Protein AF-A0A7J0DJ38-F1 (afdb_monomer)

pLDDT: mean 77.63, std 25.59, range [21.62, 98.88]

Foldseek 3Di:
DVVVVVVVVVVVVVVVPDPPPPPPPPPFAALEEEEQEAAQQSLADAQADPQDRPPDADPLQDWDPLEWEQAPVRDTDTDHPPNCCRQQVVGSHGDHLQSSLVSLLCVVPVPPTRYYYYYQYYHLDALVCCAPPHPSVVVSLVSVVSSVVPVNHDHQAYEYEYHQNLQADPVSLQCLLVSVVNSVCVSCVSNVNVQHAYEYEQDQAHPHDNSVSNSCSQVPDDDHNYHYAYLHPADDDPVRHYHHSQLSDDDDDDPPRDDDDDDDDWDFDDDPPCPPDGTDTDDDDDDDDDPDPDDPVSSVSSNVSSNNSRRRDDDDDDPDPDDDDDD

InterPro domains:
  IPR005181 Sialate O-acetylesterase domain [PF03629] (31-247)
  IPR036514 SGNH hydrolase superfamily [G3DSA:3.40.50.1110] (30-251)
  IPR052940 Carbohydrate Esterase 6 [PTHR31988] (20-247)

Solvent-accessible surface area (backbone atoms only — not comparable to full-atom values): 18907 Å² total; per-residue (Å²): 118,74,71,64,54,53,54,55,52,53,53,51,51,62,69,69,57,64,77,75,76,73,77,70,73,81,77,90,68,40,40,38,28,36,37,39,30,40,10,40,63,41,22,6,34,7,42,48,55,97,79,38,69,75,78,72,73,53,82,43,42,57,66,44,95,54,29,30,25,44,46,78,87,71,45,80,41,71,33,53,78,37,72,18,52,72,63,24,65,94,48,70,44,14,44,39,41,63,46,22,27,51,46,48,47,42,74,74,36,78,82,73,64,27,34,25,37,40,56,56,14,37,65,77,48,36,70,78,56,41,33,87,85,30,72,57,31,48,49,43,52,50,53,53,52,59,56,44,70,41,86,78,22,36,80,61,36,35,42,37,30,59,50,35,53,23,7,58,43,70,66,46,17,73,45,38,41,64,52,48,56,49,40,53,54,47,51,22,58,77,69,71,32,90,72,56,33,32,42,35,41,24,59,58,43,39,76,30,89,32,38,67,53,39,29,50,32,49,70,64,62,86,55,87,53,54,46,72,35,78,37,64,82,54,54,54,35,99,84,60,56,40,46,35,42,58,27,41,59,69,84,88,78,62,101,77,81,74,92,78,86,80,84,82,82,84,52,76,49,64,62,92,92,43,96,86,55,82,59,51,84,60,94,77,87,82,83,86,86,73,68,100,86,60,68,71,65,57,61,59,48,51,52,52,30,49,41,45,21,60,55,18,45,87,87,91,86,90,86,88,85,86,85,86,89,88,131

Sequence (327 aa):
MRLTLLWLVLLAWAYLVSPSEATTPLQVLPDNIFILAGQSNMAGRGGVTHKMRDGTIPLECQPSPSILRLNADLAWEVAHEPLHADIDVNRTCGVGPGLAFANAVLDKEPGFGVVGLVPCAIGGTRIRDWARGSRLYNELVRRAETAREVDGGRIRAILWYQGESDTVSREDAELYKQRLEKFISNLRADLQSPTLLIFQVALASGQGRYIEQVREAQLGINLPNVITIDAKGLPLQPDGLHLTAEGAGSEERNEEGAKEIKEETVDFRSPAGHENEPPKREKVEVIHRTDEDEDPGILAHAAATARNAIRCARHADASSKIGNSGK

Nearest PDB structures (foldseek):
  2apj-assembly4_D  TM=9.623E-01  e=1.105E-30  Arabidopsis thaliana
  2apj-assembly3_C  TM=9.718E-01  e=3.902E-30  Arabidopsis thaliana
  1zmb-assembly2_C  TM=8.778E-01  e=3.218E-16  Clostridium acetobutylicum ATCC 824
  6gyf-assembly2_B  TM=2.990E-01  e=2.757E+00  Lactococcus cremoris
  1olm-assembly3_E  TM=3.957E-01  e=5.484E+00  Homo sapiens

Radius of gyration: 25.1 Å; Cα contacts (8 Å, |Δi|>4): 573; chains: 1; bounding box: 90×85×63 Å

Structure (mmCIF, N/CA/C/O backbone):
data_AF-A0A7J0DJ38-F1
#
_entry.id   AF-A0A7J0DJ38-F1
#
loop_
_atom_site.group_PDB
_atom_site.id
_atom_site.type_symbol
_atom_site.label_atom_id
_atom_site.label_alt_id
_atom_site.label_comp_id
_atom_site.label_asym_id
_atom_site.label_entity_id
_atom_site.label_seq_id
_atom_site.pdbx_PDB_ins_code
_atom_site.Cartn_x
_atom_site.Cartn_y
_atom_site.Cartn_z
_atom_site.occupancy
_atom_site.B_iso_or_equiv
_atom_site.auth_seq_id
_atom_site.auth_comp_id
_atom_site.auth_asym_id
_atom_site.auth_atom_id
_atom_site.pdbx_PDB_model_num
ATOM 1 N N . MET A 1 1 ? -53.825 43.375 29.387 1.00 57.31 1 MET A N 1
ATOM 2 C CA . MET A 1 1 ? -53.691 42.071 30.084 1.00 57.31 1 MET A CA 1
ATOM 3 C C . MET A 1 1 ? -53.756 40.841 29.175 1.00 57.31 1 MET A C 1
ATOM 5 O O . MET A 1 1 ? -53.037 39.898 29.458 1.00 57.31 1 MET A O 1
ATOM 9 N N . ARG A 1 2 ? -54.569 40.796 28.102 1.00 56.66 2 ARG A N 1
ATOM 10 C CA . ARG A 1 2 ? -54.677 39.585 27.252 1.00 56.66 2 ARG A CA 1
ATOM 11 C C . ARG A 1 2 ? -53.488 39.341 26.307 1.00 56.66 2 ARG A C 1
ATOM 13 O O . ARG A 1 2 ? -53.168 38.192 26.041 1.00 56.66 2 ARG A O 1
ATOM 20 N N . LEU A 1 3 ? -52.805 40.394 25.852 1.00 53.12 3 LEU A N 1
ATOM 21 C CA . LEU A 1 3 ? -51.673 40.266 24.920 1.00 53.12 3 LEU A CA 1
ATOM 22 C C . LEU A 1 3 ? -50.380 39.785 25.605 1.00 53.12 3 LEU A C 1
ATOM 24 O O . LEU A 1 3 ? -49.616 39.029 25.023 1.00 53.12 3 LEU A O 1
ATOM 28 N N . THR A 1 4 ? -50.161 40.168 26.864 1.00 58.59 4 THR A N 1
ATOM 29 C CA . THR A 1 4 ? -48.972 39.795 27.652 1.00 58.59 4 THR A CA 1
ATOM 30 C C . THR A 1 4 ? -48.993 38.335 28.106 1.00 58.59 4 THR A C 1
ATOM 32 O O . THR A 1 4 ? -47.939 37.720 28.226 1.00 58.59 4 THR A O 1
ATOM 35 N N . LEU A 1 5 ? -50.182 37.755 28.306 1.00 57.91 5 LEU A N 1
ATOM 36 C CA . LEU A 1 5 ? -50.324 36.337 28.652 1.00 57.91 5 LEU A CA 1
ATOM 37 C C . LEU A 1 5 ? -49.955 35.419 27.473 1.00 57.91 5 LEU A C 1
ATOM 39 O O . LEU A 1 5 ? -49.378 34.358 27.680 1.00 57.91 5 LEU A O 1
ATOM 43 N N . LEU A 1 6 ? -50.247 35.848 26.239 1.00 58.72 6 LEU A N 1
ATOM 44 C CA . LEU A 1 6 ? -49.961 35.077 25.024 1.00 58.72 6 LEU A CA 1
ATOM 45 C C . LEU A 1 6 ? -48.449 34.951 24.767 1.00 58.72 6 LEU A C 1
ATOM 47 O O . LEU A 1 6 ? -47.968 33.883 24.403 1.00 58.72 6 LEU A O 1
ATOM 51 N N . TRP A 1 7 ? -47.695 36.026 25.020 1.00 57.09 7 TRP A N 1
ATOM 52 C CA . TRP A 1 7 ? -46.232 36.037 24.903 1.00 57.09 7 TRP A CA 1
ATOM 53 C C . TRP A 1 7 ? -45.547 35.155 25.950 1.00 57.09 7 TRP A C 1
ATOM 55 O O . TRP A 1 7 ? -44.588 34.459 25.628 1.00 57.09 7 TRP A O 1
ATOM 65 N N . LEU A 1 8 ? -46.065 35.126 27.182 1.00 59.81 8 LEU A N 1
ATOM 66 C CA . LEU A 1 8 ? -45.542 34.255 28.238 1.00 59.81 8 LEU A CA 1
ATOM 67 C C . LEU A 1 8 ? -45.803 32.767 27.948 1.00 59.81 8 LEU A C 1
ATOM 69 O O . LEU A 1 8 ? -44.947 31.935 28.232 1.00 59.81 8 LEU A O 1
ATOM 73 N N . VAL A 1 9 ? -46.941 32.430 27.332 1.00 63.50 9 VAL A N 1
ATOM 74 C CA . VAL A 1 9 ? -47.261 31.048 26.929 1.00 63.50 9 VAL A CA 1
ATOM 75 C C . VAL A 1 9 ? -46.389 30.592 25.751 1.00 63.50 9 VAL A C 1
ATOM 77 O O . VAL A 1 9 ? -45.912 29.460 25.754 1.00 63.50 9 VAL A O 1
ATOM 80 N N . LEU A 1 10 ? -46.124 31.471 24.776 1.00 60.41 10 LEU A N 1
ATOM 81 C CA . LEU A 1 10 ? -45.243 31.170 23.639 1.00 60.41 10 LEU A CA 1
ATOM 82 C C . LEU A 1 10 ? -43.772 31.016 24.056 1.00 60.41 10 LEU A C 1
ATOM 84 O O . LEU A 1 10 ? -43.094 30.115 23.568 1.00 60.41 10 LEU A O 1
ATOM 88 N N . LEU A 1 11 ? -43.292 31.833 25.001 1.00 59.06 11 LEU A N 1
ATOM 89 C CA . LEU A 1 11 ? -41.956 31.675 25.587 1.00 59.06 11 LEU A CA 1
ATOM 90 C C . LEU A 1 11 ? -41.842 30.373 26.394 1.00 59.06 11 LEU A C 1
ATOM 92 O O . LEU A 1 11 ? -40.835 29.684 26.283 1.00 59.06 11 LEU A O 1
ATOM 96 N N . ALA A 1 12 ? -42.881 29.983 27.140 1.00 58.66 12 ALA A N 1
ATOM 97 C CA . ALA A 1 12 ? -42.892 28.709 27.860 1.00 58.66 12 ALA A CA 1
ATOM 98 C C . ALA A 1 12 ? -42.863 27.494 26.911 1.00 58.66 12 ALA A C 1
ATOM 100 O O . ALA A 1 12 ? -42.176 26.517 27.193 1.00 58.66 12 ALA A O 1
ATOM 101 N N . TRP A 1 13 ? -43.545 27.564 25.761 1.00 55.94 13 TRP A N 1
ATOM 102 C CA . TRP A 1 13 ? -43.496 26.513 24.736 1.00 55.94 13 TRP A CA 1
ATOM 103 C C . TRP A 1 13 ? -42.122 26.390 24.067 1.00 55.94 13 TRP A C 1
ATOM 105 O O . TRP A 1 13 ? -41.671 25.275 23.822 1.00 55.94 13 TRP A O 1
ATOM 115 N N . ALA A 1 14 ? -41.422 27.504 23.836 1.00 57.19 14 ALA A N 1
ATOM 116 C CA . ALA A 1 14 ? -40.065 27.482 23.288 1.00 57.19 14 ALA A CA 1
ATOM 117 C C . ALA A 1 14 ? -39.033 26.850 24.246 1.00 57.19 14 ALA A C 1
ATOM 119 O O . ALA A 1 14 ? -38.047 26.288 23.784 1.00 57.19 14 ALA A O 1
ATOM 120 N N . TYR A 1 15 ? -39.273 26.898 25.563 1.00 58.41 15 TYR A N 1
ATOM 121 C CA . TYR A 1 15 ? -38.429 26.238 26.571 1.00 58.41 15 TYR A CA 1
ATOM 122 C C . TYR A 1 15 ? -38.781 24.759 26.816 1.00 58.41 15 TYR A C 1
ATOM 124 O O . TYR A 1 15 ? -37.950 24.021 27.338 1.00 58.41 15 TYR A O 1
ATOM 132 N N . LEU A 1 16 ? -39.992 24.320 26.455 1.00 55.16 16 LEU A N 1
ATOM 133 C CA . LEU A 1 16 ? -40.451 22.930 26.609 1.00 55.16 16 LEU A CA 1
ATOM 134 C C . LEU A 1 16 ? -40.122 22.045 25.400 1.00 55.16 16 LEU A C 1
ATOM 136 O O . LEU A 1 16 ? -40.104 20.822 25.526 1.00 55.16 16 LEU A O 1
ATOM 140 N N . VAL A 1 17 ? -39.836 22.643 24.243 1.00 56.00 17 VAL A N 1
ATOM 141 C CA . VAL A 1 17 ? -39.272 21.934 23.091 1.00 56.00 17 VAL A CA 1
ATOM 142 C C . VAL A 1 17 ? -37.754 21.960 23.230 1.00 56.00 17 VAL A C 1
ATOM 144 O O . VAL A 1 17 ? -37.060 22.742 22.584 1.00 56.00 17 VAL A O 1
ATOM 147 N N . SER A 1 18 ? -37.219 21.117 24.114 1.00 60.66 18 SER A N 1
ATOM 148 C CA . SER A 1 18 ? -35.804 20.764 24.025 1.00 60.66 18 SER A CA 1
ATOM 149 C C . SER A 1 18 ? -35.574 20.150 22.639 1.00 60.66 18 SER A C 1
ATOM 151 O O . SER A 1 18 ? -36.343 19.262 22.254 1.00 60.66 18 SER A O 1
ATOM 153 N N . PRO A 1 19 ? -34.574 20.598 21.857 1.00 59.34 19 PRO A N 1
ATOM 154 C CA . PRO A 1 19 ? -34.165 19.831 20.695 1.00 59.34 19 PRO A CA 1
ATOM 155 C C . PRO A 1 19 ? -33.830 18.433 21.210 1.00 59.34 19 PRO A C 1
ATOM 157 O O . PRO A 1 19 ? -33.032 18.293 22.135 1.00 59.34 19 PRO A O 1
ATOM 160 N N . SER A 1 20 ? -34.496 17.410 20.671 1.00 56.38 20 SER A N 1
ATOM 161 C CA . SER A 1 20 ? -34.025 16.041 20.839 1.00 56.38 20 SER A CA 1
ATOM 162 C C . SER A 1 20 ? -32.569 16.075 20.410 1.00 56.38 20 SER A C 1
ATOM 164 O O . SER A 1 20 ? -32.302 16.365 19.242 1.00 56.38 20 SER A O 1
ATOM 166 N N . GLU A 1 21 ? -31.638 15.857 21.338 1.00 58.59 21 GLU A N 1
ATOM 167 C CA . GLU A 1 21 ? -30.268 15.557 20.961 1.00 58.59 21 GLU A CA 1
ATOM 168 C C . GLU A 1 21 ? -30.384 14.354 20.035 1.00 58.59 21 GLU A C 1
ATOM 170 O O . GLU A 1 21 ? -30.769 13.260 20.454 1.00 58.59 21 GLU A O 1
ATOM 175 N N . ALA A 1 22 ? -30.203 14.590 18.736 1.00 52.56 22 ALA A N 1
ATOM 176 C CA . ALA A 1 22 ? -30.035 13.509 17.799 1.00 52.56 22 ALA A CA 1
ATOM 177 C C . ALA A 1 22 ? -28.825 12.760 18.335 1.00 52.56 22 ALA A C 1
ATOM 179 O O . ALA A 1 22 ? -27.724 13.305 18.361 1.00 52.56 22 ALA A O 1
ATOM 180 N N . THR A 1 23 ? -29.055 11.566 18.874 1.00 45.47 23 THR A N 1
ATOM 181 C CA . THR A 1 23 ? -27.983 10.680 19.292 1.00 45.47 23 THR A CA 1
ATOM 182 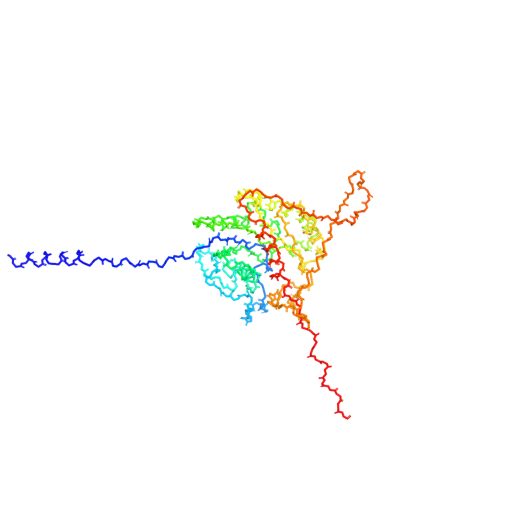C C . THR A 1 23 ? -27.232 10.359 18.012 1.00 45.47 23 THR A C 1
ATOM 184 O O . THR A 1 23 ? -27.660 9.507 17.234 1.00 45.47 23 THR A O 1
ATOM 187 N N . THR A 1 24 ? -26.185 11.133 17.719 1.00 47.62 24 THR A N 1
ATOM 188 C CA . THR A 1 24 ? -25.271 10.839 16.624 1.00 47.62 24 THR A CA 1
ATOM 189 C C . THR A 1 24 ? -24.837 9.398 16.864 1.00 47.62 24 THR A C 1
ATOM 191 O O . THR A 1 24 ? -24.358 9.115 17.969 1.00 47.62 24 THR A O 1
ATOM 194 N N . PRO A 1 25 ? -25.084 8.465 15.926 1.00 53.72 25 PRO A N 1
ATOM 195 C CA . PRO A 1 25 ? -24.660 7.088 16.113 1.00 53.72 25 PRO A CA 1
ATOM 196 C C . PRO A 1 25 ? -23.181 7.122 16.478 1.00 53.72 25 PRO A C 1
ATOM 198 O O . PRO A 1 25 ? -22.427 7.851 15.830 1.00 53.72 25 PRO A O 1
ATOM 201 N N . LEU A 1 26 ? -22.789 6.406 17.534 1.00 59.41 26 LEU A N 1
ATOM 202 C CA . LEU A 1 26 ? -21.390 6.316 17.936 1.00 59.41 26 LEU A CA 1
ATOM 203 C C . LEU A 1 26 ? -20.594 5.900 16.691 1.00 59.41 26 LEU A C 1
ATOM 205 O O . LEU A 1 26 ? -20.803 4.804 16.168 1.00 59.41 26 LEU A O 1
ATOM 209 N N . GLN A 1 27 ? -19.784 6.812 16.150 1.00 70.19 27 GLN A N 1
ATOM 210 C CA . GLN A 1 27 ? -19.031 6.541 14.936 1.00 70.19 27 GLN A CA 1
ATOM 211 C C . GLN A 1 27 ? -18.033 5.439 15.279 1.00 70.19 27 GLN A C 1
ATOM 213 O O . GLN A 1 27 ? -17.170 5.629 16.133 1.00 70.19 27 GLN A O 1
ATOM 218 N N . VAL A 1 28 ? -18.195 4.269 14.662 1.00 84.56 28 VAL A N 1
ATOM 219 C CA . VAL A 1 28 ? -17.239 3.172 14.807 1.00 84.56 28 VAL A CA 1
ATOM 220 C C . VAL A 1 28 ? -15.946 3.631 14.147 1.00 84.56 28 VAL A C 1
ATOM 222 O O . VAL A 1 28 ? -15.942 4.005 12.973 1.00 84.56 28 VAL A O 1
ATOM 225 N N . LEU A 1 29 ? -14.873 3.662 14.925 1.00 91.56 29 LEU A N 1
ATOM 226 C CA . LEU A 1 29 ? -13.560 4.130 14.513 1.00 91.56 29 LEU A CA 1
ATOM 227 C C . LEU A 1 29 ? -12.557 2.971 14.614 1.00 91.56 29 LEU A C 1
ATOM 229 O O . LEU A 1 29 ? -12.793 2.038 15.381 1.00 91.56 29 LEU A O 1
ATOM 233 N N . PRO A 1 30 ? -11.480 2.972 13.811 1.00 94.44 30 PRO A N 1
ATOM 234 C CA . PRO A 1 30 ? -10.553 1.851 13.777 1.00 94.44 30 PRO A CA 1
ATOM 235 C C . PRO A 1 30 ? -9.577 1.852 14.955 1.00 94.44 30 PRO A C 1
ATOM 237 O O . PRO A 1 30 ? -8.910 2.851 15.215 1.00 94.44 30 PRO A O 1
ATOM 240 N N . ASP A 1 31 ? -9.404 0.685 15.574 1.00 92.56 31 ASP A N 1
ATOM 241 C CA . ASP A 1 31 ? -8.398 0.451 16.617 1.00 92.56 31 ASP A CA 1
ATOM 242 C C . ASP A 1 31 ? -7.054 0.008 16.006 1.00 92.56 31 ASP A C 1
ATOM 244 O O . ASP A 1 31 ? -5.975 0.285 16.536 1.00 92.56 31 ASP A O 1
ATOM 248 N N . ASN A 1 32 ? -7.106 -0.692 14.865 1.00 95.62 32 ASN A N 1
ATOM 249 C CA . ASN A 1 32 ? -5.950 -1.326 14.231 1.00 95.62 32 ASN A CA 1
ATOM 250 C C . ASN A 1 32 ? -5.782 -0.859 12.791 1.00 95.62 32 ASN A C 1
ATOM 252 O O . ASN A 1 32 ? -6.538 -1.243 11.902 1.00 95.62 32 ASN A O 1
ATOM 256 N N . ILE A 1 33 ? -4.755 -0.057 12.553 1.00 97.88 33 ILE A N 1
ATOM 257 C CA . ILE A 1 33 ? -4.557 0.654 11.297 1.00 97.88 33 ILE A CA 1
ATOM 258 C C . ILE A 1 33 ? -3.445 -0.005 10.479 1.00 97.88 33 ILE A C 1
ATOM 260 O O . ILE A 1 33 ? -2.346 -0.253 10.981 1.00 97.88 33 ILE A O 1
ATOM 264 N N . PHE A 1 34 ? -3.710 -0.228 9.195 1.00 98.25 34 PHE A N 1
ATOM 265 C CA . PHE A 1 34 ? -2.753 -0.735 8.220 1.00 98.25 34 PHE A CA 1
ATOM 266 C C . PHE A 1 34 ? -2.618 0.231 7.051 1.00 98.25 34 PHE A C 1
ATOM 268 O O . PHE A 1 34 ? -3.602 0.623 6.420 1.00 98.25 34 PHE A O 1
ATOM 275 N N . ILE A 1 35 ? -1.379 0.596 6.736 1.00 98.75 35 ILE A N 1
ATOM 276 C CA . ILE A 1 35 ? -1.077 1.491 5.618 1.00 98.75 35 ILE A CA 1
ATOM 277 C C . ILE A 1 35 ? -0.823 0.646 4.373 1.00 98.75 35 ILE A C 1
ATOM 279 O O . ILE A 1 35 ? 0.010 -0.256 4.400 1.00 98.75 35 ILE A O 1
ATOM 283 N N . LEU A 1 36 ? -1.518 0.950 3.279 1.00 98.75 36 LEU A N 1
ATOM 284 C CA . LEU A 1 36 ? -1.401 0.248 2.001 1.00 98.75 36 LEU A CA 1
ATOM 285 C C . LEU A 1 36 ? -0.647 1.142 1.012 1.00 98.75 36 LEU A C 1
ATOM 287 O O . LEU A 1 36 ? -1.209 2.092 0.466 1.00 98.75 36 LEU A O 1
ATOM 291 N N . ALA A 1 37 ? 0.638 0.875 0.793 1.00 98.75 37 ALA A N 1
ATOM 292 C CA . ALA A 1 37 ? 1.517 1.737 0.010 1.00 98.75 37 ALA A CA 1
ATOM 293 C C . ALA A 1 37 ? 2.289 0.975 -1.077 1.00 98.75 37 ALA A C 1
ATOM 295 O O . ALA A 1 37 ? 2.480 -0.239 -1.025 1.00 98.75 37 ALA A O 1
ATOM 296 N N . GLY A 1 38 ? 2.734 1.712 -2.092 1.00 98.50 38 GLY A N 1
ATOM 297 C CA . GLY A 1 38 ? 3.471 1.163 -3.225 1.00 98.50 38 GLY A CA 1
ATOM 298 C C . GLY A 1 38 ? 2.879 1.603 -4.555 1.00 98.50 38 GLY A C 1
ATOM 299 O O . GLY A 1 38 ? 2.508 2.766 -4.705 1.00 98.50 38 GLY A O 1
ATOM 300 N N . GLN A 1 39 ? 2.788 0.693 -5.524 1.00 98.31 39 GLN A N 1
ATOM 301 C CA . GLN A 1 39 ? 2.292 1.013 -6.868 1.00 98.31 39 GLN A CA 1
ATOM 302 C C . GLN A 1 39 ? 1.030 0.238 -7.264 1.00 98.31 39 GLN A C 1
ATOM 304 O O . GLN A 1 39 ? 0.236 -0.146 -6.415 1.00 98.31 39 GLN A O 1
ATOM 309 N N . SER A 1 40 ? 0.801 0.041 -8.566 1.00 97.12 40 SER A N 1
ATOM 310 C CA . SER A 1 40 ? -0.455 -0.464 -9.123 1.00 97.12 40 SER A CA 1
ATOM 311 C C . SER A 1 40 ? -0.906 -1.822 -8.580 1.00 97.12 40 SER A C 1
ATOM 313 O O . SER A 1 40 ? -2.109 -2.002 -8.426 1.00 97.12 40 SER A O 1
ATOM 315 N N . ASN A 1 41 ? 0.001 -2.751 -8.254 1.00 96.38 41 ASN A N 1
ATOM 316 C CA . ASN A 1 41 ? -0.387 -4.033 -7.653 1.00 96.38 41 ASN A CA 1
ATOM 317 C C . ASN A 1 41 ? -0.843 -3.900 -6.183 1.00 96.38 41 ASN A C 1
ATOM 319 O O . ASN A 1 41 ? -1.711 -4.658 -5.767 1.00 96.38 41 ASN A O 1
ATOM 323 N N . MET A 1 42 ? -0.370 -2.895 -5.428 1.00 97.75 42 MET A N 1
ATOM 324 C CA . MET A 1 42 ? -0.974 -2.522 -4.134 1.00 97.75 42 MET A CA 1
ATOM 325 C C . MET A 1 42 ? -2.282 -1.747 -4.323 1.00 97.75 42 MET A C 1
ATOM 327 O O . MET A 1 42 ? -3.275 -2.020 -3.656 1.00 97.75 42 MET A O 1
ATOM 331 N N . ALA A 1 43 ? -2.286 -0.775 -5.242 1.00 96.81 43 ALA A N 1
ATOM 332 C CA . ALA A 1 43 ? -3.461 0.049 -5.519 1.00 96.81 43 ALA A CA 1
ATOM 333 C C . ALA A 1 43 ? -4.651 -0.786 -6.023 1.00 96.81 43 ALA A C 1
ATOM 335 O O . ALA A 1 43 ? -5.806 -0.396 -5.862 1.00 96.81 43 ALA A O 1
ATOM 336 N N . GLY A 1 44 ? -4.349 -1.931 -6.632 1.00 94.38 44 GLY A N 1
ATOM 337 C CA . GLY A 1 44 ? -5.304 -2.882 -7.160 1.00 94.38 44 GLY A CA 1
ATOM 338 C C . GLY A 1 44 ? -5.545 -2.667 -8.644 1.00 94.38 44 GLY A C 1
ATOM 339 O O . GLY A 1 44 ? -5.810 -1.551 -9.109 1.00 94.38 44 GLY A O 1
ATOM 340 N N . ARG A 1 45 ? -5.455 -3.753 -9.406 1.00 94.31 45 ARG A N 1
ATOM 341 C CA . ARG A 1 45 ? -5.800 -3.818 -10.834 1.00 94.31 45 ARG A CA 1
ATOM 342 C C . ARG A 1 45 ? -6.576 -5.078 -11.184 1.00 94.31 45 ARG A C 1
ATOM 344 O O . ARG A 1 45 ? -6.959 -5.205 -12.341 1.00 94.31 45 ARG A O 1
ATOM 351 N N . GLY A 1 46 ? -6.820 -5.981 -10.234 1.00 88.75 46 GLY A N 1
ATOM 352 C CA . GLY A 1 46 ? -7.593 -7.192 -10.487 1.00 88.75 46 GLY A CA 1
ATOM 353 C C . GLY A 1 46 ? -8.966 -6.847 -11.066 1.00 88.75 46 GLY A C 1
ATOM 354 O O . GLY A 1 46 ? -9.605 -5.894 -10.615 1.00 88.75 46 GLY A O 1
ATOM 355 N N . GLY A 1 47 ? -9.380 -7.576 -12.104 1.00 86.06 47 GLY A N 1
ATOM 356 C CA . GLY A 1 47 ? -10.645 -7.336 -12.806 1.00 86.06 47 GLY A CA 1
ATOM 357 C C . GLY A 1 47 ? -10.640 -6.115 -13.737 1.00 86.06 47 GLY A C 1
ATOM 358 O O . GLY A 1 47 ? -11.689 -5.737 -14.253 1.00 86.06 47 GLY A O 1
ATOM 359 N N . VAL A 1 48 ? -9.490 -5.466 -13.979 1.00 85.62 48 VAL A N 1
ATOM 360 C CA . VAL A 1 48 ? -9.393 -4.300 -14.878 1.00 85.62 48 VAL A CA 1
ATOM 361 C C . VAL A 1 48 ? -8.813 -4.700 -16.229 1.00 85.62 48 VAL A C 1
ATOM 363 O O . VAL A 1 48 ? -7.603 -4.819 -16.394 1.00 85.62 48 VAL A O 1
ATOM 366 N N . THR A 1 49 ? -9.666 -4.774 -17.249 1.00 81.75 49 THR A N 1
ATOM 367 C CA . THR A 1 49 ? -9.252 -5.025 -18.638 1.00 81.75 49 THR A CA 1
ATOM 368 C C . THR A 1 49 ? -9.634 -3.838 -19.523 1.00 81.75 49 THR A C 1
ATOM 370 O O . THR A 1 49 ? -10.716 -3.275 -19.398 1.00 81.75 49 THR A O 1
ATOM 373 N N . HIS A 1 50 ? -8.735 -3.394 -20.410 1.00 81.75 50 HIS A N 1
ATOM 374 C CA . HIS A 1 50 ? -8.956 -2.227 -21.288 1.00 81.75 50 HIS A CA 1
ATOM 375 C C . HIS A 1 50 ? -9.447 -0.956 -20.557 1.00 81.75 50 HIS A C 1
ATOM 377 O O . HIS A 1 50 ? -10.243 -0.188 -21.093 1.00 81.75 50 HIS A O 1
ATOM 383 N N . LYS A 1 51 ? -8.939 -0.708 -19.338 1.00 78.88 51 LYS A N 1
ATOM 384 C CA . LYS A 1 51 ? -9.334 0.405 -18.444 1.00 78.88 51 LYS A CA 1
ATOM 385 C C . LYS A 1 51 ? -10.776 0.341 -17.924 1.00 78.88 51 LYS A C 1
ATOM 387 O O . LYS A 1 51 ? -11.231 1.316 -17.325 1.00 78.88 51 LYS A O 1
ATOM 392 N N . MET A 1 52 ? -11.466 -0.779 -18.107 1.00 80.69 52 MET A N 1
ATOM 393 C CA . MET A 1 52 ? -12.795 -1.036 -17.559 1.00 80.69 52 MET A CA 1
ATOM 394 C C . MET A 1 52 ? -12.716 -2.126 -16.493 1.00 80.69 52 MET A C 1
ATOM 396 O O . MET A 1 52 ? -11.954 -3.079 -16.636 1.00 80.69 52 MET A O 1
ATOM 400 N N . ARG A 1 53 ? -13.489 -1.960 -15.418 1.00 84.31 53 ARG A N 1
ATOM 401 C CA . ARG A 1 53 ? -13.681 -2.998 -14.399 1.00 84.31 53 ARG A CA 1
ATOM 402 C C . ARG A 1 53 ? -14.733 -3.980 -14.889 1.00 84.31 53 ARG A C 1
ATOM 404 O O . ARG A 1 53 ? -15.752 -3.547 -15.421 1.00 84.31 53 ARG A O 1
ATOM 411 N N . ASP A 1 54 ? -14.506 -5.261 -14.661 1.00 82.81 54 ASP A N 1
ATOM 412 C CA . ASP A 1 54 ? -15.510 -6.308 -14.852 1.00 82.81 54 ASP A CA 1
ATOM 413 C C . ASP A 1 54 ? -16.583 -6.310 -13.744 1.00 82.81 54 ASP A C 1
ATOM 415 O O . ASP A 1 54 ? -17.691 -6.792 -13.959 1.00 82.81 54 ASP A O 1
ATOM 419 N N . GLY A 1 55 ? -16.274 -5.710 -12.587 1.00 80.62 55 GLY A N 1
ATOM 420 C CA . GLY A 1 55 ? -17.155 -5.641 -11.420 1.00 80.62 55 GLY A CA 1
ATOM 421 C C . GLY A 1 55 ? -17.085 -6.874 -10.516 1.00 80.62 55 GLY A C 1
ATOM 422 O O . GLY A 1 55 ? -17.837 -6.949 -9.547 1.00 80.62 55 GLY A O 1
ATOM 423 N N . THR A 1 56 ? -16.190 -7.820 -10.802 1.00 83.44 56 THR A N 1
ATOM 424 C CA . THR A 1 56 ? -16.035 -9.052 -10.027 1.00 83.44 56 THR A CA 1
ATOM 425 C C . THR A 1 56 ? -15.296 -8.758 -8.724 1.00 83.44 56 THR A C 1
ATOM 427 O O . THR A 1 56 ? -14.149 -8.311 -8.742 1.00 83.44 56 THR A O 1
ATOM 430 N N . ILE A 1 57 ? -15.938 -9.035 -7.588 1.00 85.44 57 ILE A N 1
ATOM 431 C CA . ILE A 1 57 ? -15.331 -8.937 -6.255 1.00 85.44 57 ILE A CA 1
ATOM 432 C C . ILE A 1 57 ? -15.258 -10.348 -5.649 1.00 85.44 57 ILE A C 1
ATOM 434 O O . ILE A 1 57 ? -16.317 -10.947 -5.431 1.00 85.44 57 ILE A O 1
ATOM 438 N N . PRO A 1 58 ? -14.051 -10.888 -5.383 1.00 85.25 58 PRO A N 1
ATOM 439 C CA . PRO A 1 58 ? -13.877 -12.172 -4.703 1.00 85.25 58 PRO A CA 1
ATOM 440 C C . PRO A 1 58 ? -14.562 -12.213 -3.332 1.00 85.25 58 PRO A C 1
ATOM 442 O O . PRO A 1 58 ? -14.808 -11.173 -2.713 1.00 85.25 58 PRO A O 1
ATOM 445 N N . LEU A 1 59 ? -14.862 -13.415 -2.835 1.00 85.94 59 LEU A N 1
ATOM 446 C CA . LEU A 1 59 ? -15.534 -13.598 -1.543 1.00 85.94 59 LEU A CA 1
ATOM 447 C C . LEU A 1 59 ? -14.686 -13.055 -0.382 1.00 85.94 59 LEU A C 1
ATOM 449 O O . LEU A 1 59 ? -15.199 -12.459 0.559 1.00 85.94 59 LEU A O 1
ATOM 453 N N . GLU A 1 60 ? -13.375 -13.200 -0.490 1.00 85.81 60 GLU A N 1
ATOM 454 C CA . GLU A 1 60 ? -12.380 -12.765 0.482 1.00 85.81 60 GLU A CA 1
ATOM 455 C C . GLU A 1 60 ? -12.250 -11.236 0.517 1.00 85.81 60 GLU A C 1
ATOM 457 O O . GLU A 1 60 ? -11.748 -10.665 1.481 1.00 85.81 60 GLU A O 1
ATOM 462 N N . CYS A 1 61 ? -12.739 -10.547 -0.517 1.00 89.44 61 CYS A N 1
ATOM 463 C CA . CYS A 1 61 ? -12.725 -9.091 -0.626 1.00 89.44 61 CYS A CA 1
ATOM 464 C C . CYS A 1 61 ? -14.075 -8.445 -0.280 1.00 89.44 61 CYS A C 1
ATOM 466 O O . CYS A 1 61 ? -14.274 -7.263 -0.570 1.00 89.44 61 CYS A O 1
ATOM 468 N N . GLN A 1 62 ? -15.020 -9.194 0.297 1.00 91.44 62 GLN A N 1
ATOM 469 C CA . GLN A 1 62 ? -16.324 -8.642 0.662 1.00 91.44 62 GLN A CA 1
ATOM 470 C C . GLN A 1 62 ? -16.197 -7.584 1.772 1.00 91.44 62 GLN A C 1
ATOM 472 O O . GLN A 1 62 ? -15.347 -7.709 2.657 1.00 91.44 62 GLN A O 1
ATOM 477 N N . PRO A 1 63 ? -17.024 -6.525 1.735 1.00 95.44 63 PRO A N 1
ATOM 478 C CA . PRO A 1 63 ? -17.007 -5.478 2.746 1.00 95.44 63 PRO A CA 1
ATOM 479 C C . PRO A 1 63 ? -17.507 -6.001 4.097 1.00 95.44 63 PRO A C 1
ATOM 481 O O . PRO A 1 63 ? -18.385 -6.862 4.166 1.00 95.44 63 PRO A O 1
ATOM 484 N N . SER A 1 64 ? -17.006 -5.409 5.178 1.00 95.25 64 SER A N 1
ATOM 485 C CA . SER A 1 64 ? -17.437 -5.691 6.549 1.00 95.25 64 SER A CA 1
ATOM 486 C C . SER A 1 64 ? -17.580 -4.381 7.329 1.00 95.25 64 SER A C 1
ATOM 488 O O . SER A 1 64 ? -16.710 -3.521 7.203 1.00 95.25 64 SER A O 1
ATOM 490 N N . PRO A 1 65 ? -18.613 -4.210 8.180 1.00 95.31 65 PRO A N 1
ATOM 491 C CA . PRO A 1 65 ? -18.728 -3.046 9.065 1.00 95.31 65 PRO A CA 1
ATOM 492 C C . PRO A 1 65 ? -17.536 -2.862 10.020 1.00 95.31 65 PRO A C 1
ATOM 494 O O . PRO A 1 65 ? -17.330 -1.766 10.531 1.00 95.31 65 PRO A O 1
ATOM 497 N N . SER A 1 66 ? -16.755 -3.922 10.253 1.00 96.19 66 SER A N 1
ATOM 498 C CA . SER A 1 66 ? -15.541 -3.907 11.080 1.00 96.19 66 SER A CA 1
ATOM 499 C C . SER A 1 66 ? -14.268 -3.575 10.295 1.00 96.19 66 SER A C 1
ATOM 501 O O . SER A 1 66 ? -13.184 -3.589 10.875 1.00 96.19 66 SER A O 1
ATOM 503 N N . ILE A 1 67 ? -14.373 -3.295 8.992 1.00 97.56 67 ILE A N 1
ATOM 504 C CA . ILE A 1 67 ? -13.250 -2.891 8.143 1.00 97.56 67 ILE A CA 1
ATOM 505 C C . ILE A 1 67 ? -13.573 -1.531 7.531 1.00 97.56 67 ILE A C 1
ATOM 507 O O . ILE A 1 67 ? -14.490 -1.381 6.722 1.00 97.56 67 ILE A O 1
ATOM 511 N N . LEU A 1 68 ? -12.784 -0.535 7.907 1.00 98.25 68 LEU A N 1
ATOM 512 C CA . LEU A 1 68 ? -12.923 0.845 7.480 1.00 98.25 68 LEU A CA 1
ATOM 513 C C . LEU A 1 68 ? -11.793 1.232 6.529 1.00 98.25 68 LEU A C 1
ATOM 515 O O . LEU A 1 68 ? -10.707 0.656 6.546 1.00 98.25 68 LEU A O 1
ATOM 519 N N . ARG A 1 69 ? -12.039 2.244 5.706 1.00 98.50 69 ARG A N 1
ATOM 520 C CA . ARG A 1 69 ? -11.085 2.849 4.780 1.00 98.50 69 ARG A CA 1
ATOM 521 C C . ARG A 1 69 ? -11.013 4.345 5.047 1.00 98.50 69 ARG A C 1
ATOM 523 O O . ARG A 1 69 ? -12.050 4.988 5.176 1.00 98.50 69 ARG A O 1
ATOM 530 N N . LEU A 1 70 ? -9.805 4.902 5.090 1.00 98.50 70 LEU A N 1
ATOM 531 C CA . LEU A 1 70 ? -9.612 6.350 5.101 1.00 98.50 70 LEU A CA 1
ATOM 532 C C . LEU A 1 70 ? -9.687 6.867 3.659 1.00 98.50 70 LEU A C 1
ATOM 534 O O . LEU A 1 70 ? -8.805 6.569 2.849 1.00 98.50 70 LEU A O 1
ATOM 538 N N . ASN A 1 71 ? -10.722 7.628 3.320 1.00 98.38 71 ASN A N 1
ATOM 539 C CA . ASN A 1 71 ? -10.915 8.146 1.965 1.00 98.38 71 ASN A CA 1
ATOM 540 C C . ASN A 1 71 ? -10.012 9.362 1.656 1.00 98.38 71 ASN A C 1
ATOM 542 O O . ASN A 1 71 ? -9.172 9.765 2.471 1.00 98.38 71 ASN A O 1
ATOM 546 N N . ALA A 1 72 ? -10.110 9.914 0.444 1.00 97.81 72 ALA A N 1
ATOM 547 C CA . ALA A 1 72 ? -9.310 11.069 0.018 1.00 97.81 72 ALA A CA 1
ATOM 548 C C . ALA A 1 72 ? -9.597 12.344 0.837 1.00 97.81 72 ALA A C 1
ATOM 550 O O . ALA A 1 72 ? -8.686 13.144 1.057 1.00 97.81 72 ALA A O 1
ATOM 551 N N . ASP A 1 73 ? -10.823 12.482 1.347 1.00 97.75 73 ASP A N 1
ATOM 552 C CA . ASP A 1 73 ? -11.260 13.586 2.212 1.00 97.75 73 ASP A CA 1
ATOM 553 C C . ASP A 1 73 ? -10.859 13.387 3.685 1.00 97.75 73 ASP A C 1
ATOM 555 O O . ASP A 1 73 ? -11.223 14.190 4.541 1.00 97.75 73 ASP A O 1
ATOM 559 N N . LEU A 1 74 ? -10.077 12.339 3.981 1.00 97.00 74 LEU A N 1
ATOM 560 C CA . LEU A 1 74 ? -9.654 11.945 5.327 1.00 97.00 74 LEU A CA 1
ATOM 561 C C . LEU A 1 74 ? -10.813 11.556 6.258 1.00 97.00 74 LEU A C 1
ATOM 563 O O . LEU A 1 74 ? -10.700 11.669 7.477 1.00 97.00 74 LEU A O 1
ATOM 567 N N . ALA A 1 75 ? -11.912 11.059 5.696 1.00 96.38 75 ALA A N 1
ATOM 568 C CA . ALA A 1 75 ? -13.011 10.484 6.456 1.00 96.38 75 ALA A CA 1
ATOM 569 C C . ALA A 1 75 ? -12.944 8.950 6.444 1.00 96.38 75 ALA A C 1
ATOM 571 O O . ALA A 1 75 ? -12.577 8.330 5.443 1.00 96.38 75 ALA A O 1
ATOM 572 N N . TRP A 1 76 ? -13.309 8.343 7.573 1.00 97.25 76 TRP A N 1
ATOM 573 C CA . TRP A 1 76 ? -13.476 6.897 7.682 1.00 97.25 76 TRP A CA 1
ATOM 574 C C . TRP A 1 76 ? -14.838 6.471 7.135 1.00 97.25 76 TRP A C 1
ATOM 576 O O . TRP A 1 76 ? -15.873 6.996 7.543 1.00 97.25 76 TRP A O 1
ATOM 586 N N . GLU A 1 77 ? -14.830 5.483 6.250 1.00 97.19 77 GLU A N 1
ATOM 587 C CA . GLU A 1 77 ? -16.018 4.854 5.669 1.00 97.19 77 GLU A CA 1
ATOM 588 C C . GLU A 1 77 ? -15.853 3.331 5.656 1.00 97.19 77 GLU A C 1
ATOM 590 O O . GLU A 1 77 ? -14.736 2.834 5.787 1.00 97.19 77 GLU A O 1
ATOM 595 N N . VAL A 1 78 ? -16.939 2.574 5.486 1.00 98.00 78 VAL A N 1
ATOM 596 C CA . VAL A 1 78 ? -16.838 1.116 5.298 1.00 98.00 78 VAL A CA 1
ATOM 597 C C . VAL A 1 78 ? -15.994 0.829 4.058 1.00 98.00 78 VAL A C 1
ATOM 599 O O . VAL A 1 78 ? -16.184 1.438 3.005 1.00 98.00 78 VAL A O 1
ATOM 602 N N . ALA A 1 79 ? -15.035 -0.084 4.183 1.00 98.19 79 ALA A N 1
ATOM 603 C CA . ALA A 1 79 ? -14.122 -0.405 3.101 1.00 98.19 79 ALA A CA 1
ATOM 604 C C . ALA A 1 79 ? -14.833 -1.193 1.990 1.00 98.19 79 ALA A C 1
ATOM 606 O O . ALA A 1 79 ? -15.373 -2.271 2.225 1.00 98.19 79 ALA A O 1
ATOM 607 N N . HIS A 1 80 ? -14.763 -0.677 0.763 1.00 97.50 80 HIS A N 1
ATOM 608 C CA . HIS A 1 80 ? -15.194 -1.356 -0.457 1.00 97.50 80 HIS A CA 1
ATOM 609 C C . HIS A 1 80 ? -14.071 -1.314 -1.495 1.00 97.50 80 HIS A C 1
ATOM 611 O O . HIS A 1 80 ? -13.362 -0.310 -1.613 1.00 97.50 80 HIS A O 1
ATOM 617 N N . GLU A 1 81 ? -13.923 -2.378 -2.283 1.00 94.12 81 GLU A N 1
ATOM 618 C CA . GLU A 1 81 ? -13.078 -2.303 -3.470 1.00 94.12 81 GLU A CA 1
ATOM 619 C C . GLU A 1 81 ? -13.711 -1.377 -4.527 1.00 94.12 81 GLU A C 1
ATOM 621 O O . GLU A 1 81 ? -14.935 -1.360 -4.693 1.00 94.12 81 GLU A O 1
ATOM 626 N N . PRO A 1 82 ? -12.901 -0.687 -5.348 1.00 96.56 82 PRO A N 1
ATOM 627 C CA . PRO A 1 82 ? -11.447 -0.535 -5.230 1.00 96.56 82 PRO A CA 1
ATOM 628 C C . PRO A 1 82 ? -10.988 0.471 -4.179 1.00 96.56 82 PRO A C 1
ATOM 630 O O . PRO A 1 82 ? -11.298 1.660 -4.282 1.00 96.56 82 PRO A O 1
ATOM 633 N N . LEU A 1 83 ? -10.141 0.023 -3.248 1.00 97.88 83 LEU A N 1
ATOM 634 C CA . LEU A 1 83 ? -9.701 0.828 -2.095 1.00 97.88 83 LEU A CA 1
ATOM 635 C C . LEU A 1 83 ? -8.961 2.126 -2.464 1.00 97.88 83 LEU A C 1
ATOM 637 O O . LEU A 1 83 ? -8.932 3.068 -1.675 1.00 97.88 83 LEU A O 1
ATOM 641 N N . HIS A 1 84 ? -8.351 2.184 -3.648 1.00 98.38 84 HIS A N 1
ATOM 642 C CA . HIS A 1 84 ? -7.564 3.331 -4.112 1.00 98.38 84 HIS A CA 1
ATOM 643 C C . HIS A 1 84 ? -8.284 4.173 -5.179 1.00 98.38 84 HIS A C 1
ATOM 645 O O . HIS A 1 84 ? -7.625 4.930 -5.890 1.00 98.38 84 HIS A O 1
ATOM 651 N N . ALA A 1 85 ? -9.603 4.034 -5.357 1.00 97.06 85 ALA A N 1
ATOM 652 C CA . ALA A 1 85 ? -10.337 4.703 -6.441 1.00 97.06 85 ALA A CA 1
ATOM 653 C C . ALA A 1 85 ? -10.236 6.244 -6.422 1.00 97.06 85 ALA A C 1
ATOM 655 O O . ALA A 1 85 ? -10.145 6.859 -7.481 1.00 97.06 85 ALA A O 1
ATOM 656 N N . ASP A 1 86 ? -10.214 6.852 -5.238 1.00 97.75 86 ASP A N 1
ATOM 657 C CA . ASP A 1 86 ? -10.057 8.295 -4.997 1.00 97.75 86 ASP A CA 1
ATOM 658 C C . ASP A 1 86 ? -8.613 8.695 -4.625 1.00 97.75 86 ASP A C 1
ATOM 660 O O . ASP A 1 86 ? -8.330 9.872 -4.416 1.00 97.75 86 ASP A O 1
ATOM 664 N N . ILE A 1 87 ? -7.685 7.730 -4.580 1.00 98.19 87 ILE A N 1
ATOM 665 C CA . ILE A 1 87 ? -6.269 7.943 -4.243 1.00 98.19 87 ILE A CA 1
ATOM 666 C C . ILE A 1 87 ? -5.401 7.912 -5.509 1.00 98.19 87 ILE A C 1
ATOM 668 O O . ILE A 1 87 ? -4.700 8.874 -5.822 1.00 98.19 87 ILE A O 1
ATOM 672 N N . ASP A 1 88 ? -5.489 6.840 -6.300 1.00 96.75 88 ASP A N 1
ATOM 673 C CA . ASP A 1 88 ? -4.764 6.668 -7.568 1.00 96.75 88 ASP A CA 1
ATOM 674 C C . ASP A 1 88 ? -5.609 7.155 -8.761 1.00 96.75 88 ASP A C 1
ATOM 676 O O . ASP A 1 88 ? -5.821 6.458 -9.753 1.00 96.75 88 ASP A O 1
ATOM 680 N N . VAL A 1 89 ? -6.101 8.394 -8.656 1.00 94.19 89 VAL A N 1
ATOM 681 C CA . VAL A 1 89 ? -7.145 8.995 -9.516 1.00 94.19 89 VAL A CA 1
ATOM 682 C C . VAL A 1 89 ? -6.837 9.024 -11.018 1.00 94.19 89 VAL A C 1
ATOM 684 O O . VAL A 1 89 ? -7.732 9.179 -11.844 1.00 94.19 89 VAL A O 1
ATOM 687 N N . ASN A 1 90 ? -5.570 8.869 -11.407 1.00 91.38 90 ASN A N 1
ATOM 688 C CA . ASN A 1 90 ? -5.145 8.882 -12.811 1.00 91.38 90 ASN A CA 1
ATOM 689 C C . ASN A 1 90 ? -5.203 7.494 -13.473 1.00 91.38 90 ASN A C 1
ATOM 691 O O . ASN A 1 90 ? -4.742 7.319 -14.613 1.00 91.38 90 ASN A O 1
ATOM 695 N N . ARG A 1 91 ? -5.696 6.481 -12.753 1.00 91.50 91 ARG A N 1
ATOM 696 C CA . ARG A 1 91 ? -5.730 5.083 -13.175 1.00 91.50 91 ARG A CA 1
ATOM 697 C C . ARG A 1 91 ? -7.066 4.448 -12.799 1.00 91.50 91 ARG A C 1
ATOM 699 O O . ARG A 1 91 ? -7.630 4.716 -11.747 1.00 91.50 91 ARG A O 1
ATOM 706 N N . THR A 1 92 ? -7.551 3.541 -13.643 1.00 92.25 92 THR A N 1
ATOM 707 C CA . THR A 1 92 ? -8.657 2.662 -13.255 1.00 92.25 92 THR A CA 1
ATOM 708 C C . THR A 1 92 ? -8.129 1.659 -12.229 1.00 92.25 92 THR A C 1
ATOM 710 O O . THR A 1 92 ? -7.385 0.747 -12.592 1.00 92.25 92 THR A O 1
ATOM 713 N N . CYS A 1 93 ? -8.479 1.831 -10.953 1.00 93.75 93 CYS A N 1
ATOM 714 C CA . CYS A 1 93 ? -8.153 0.848 -9.910 1.00 93.75 93 CYS A CA 1
ATOM 715 C C . CYS A 1 93 ? -9.030 -0.398 -10.050 1.00 93.75 93 CYS A C 1
ATOM 717 O O . CYS A 1 93 ? -10.096 -0.308 -10.637 1.00 93.75 93 CYS A O 1
ATOM 719 N N . GLY A 1 94 ? -8.612 -1.534 -9.524 1.00 93.56 94 GLY A N 1
ATOM 720 C CA . GLY A 1 94 ? -9.393 -2.767 -9.438 1.00 93.56 94 GLY A CA 1
ATOM 721 C C . GLY A 1 94 ? -9.240 -3.371 -8.053 1.00 93.56 94 GLY A C 1
ATOM 722 O O . GLY A 1 94 ? -8.875 -2.659 -7.123 1.00 93.56 94 GLY A O 1
ATOM 723 N N . VAL A 1 95 ? -9.450 -4.676 -7.935 1.00 92.69 95 VAL A N 1
ATOM 724 C CA . VAL A 1 95 ? -9.183 -5.395 -6.684 1.00 92.69 95 VAL A CA 1
ATOM 725 C C . VAL A 1 95 ? -7.683 -5.345 -6.370 1.00 92.69 95 VAL A C 1
ATOM 727 O O . VAL A 1 95 ? -6.847 -5.556 -7.262 1.00 92.69 95 VAL A O 1
ATOM 730 N N . GLY A 1 96 ? -7.353 -5.015 -5.120 1.00 93.25 96 GLY A N 1
ATOM 731 C CA . GLY A 1 96 ? -6.012 -5.099 -4.540 1.00 93.25 96 GLY A CA 1
ATOM 732 C C . GLY A 1 96 ? -5.982 -6.064 -3.346 1.00 93.25 96 GLY A C 1
ATOM 733 O O . GLY A 1 96 ? -6.979 -6.715 -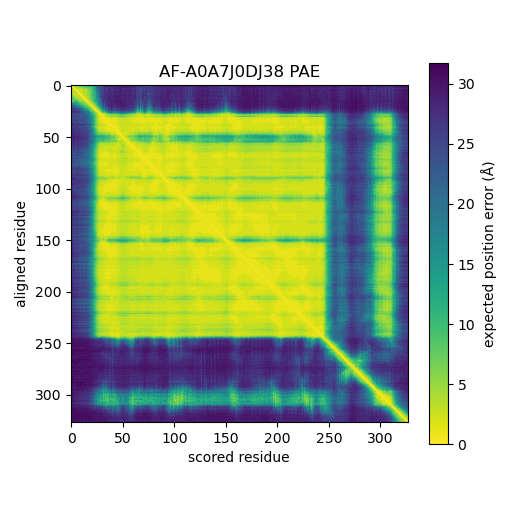3.054 1.00 93.25 96 GLY A O 1
ATOM 734 N N . PRO A 1 97 ? -4.855 -6.171 -2.623 1.00 93.69 97 PRO A N 1
ATOM 735 C CA . PRO A 1 97 ? -4.727 -7.131 -1.523 1.00 93.69 97 PRO A CA 1
ATOM 736 C C . PRO A 1 97 ? -5.385 -6.670 -0.209 1.00 93.69 97 PRO A C 1
ATOM 738 O O . PRO A 1 97 ? -5.459 -7.445 0.741 1.00 93.69 97 PRO A O 1
ATOM 741 N N . GLY A 1 98 ? -5.818 -5.407 -0.111 1.00 95.50 98 GLY A N 1
ATOM 742 C CA . GLY A 1 98 ? -6.162 -4.769 1.165 1.00 95.50 98 GLY A CA 1
ATOM 743 C C . GLY A 1 98 ? -7.367 -5.382 1.883 1.00 95.50 98 GLY A C 1
ATOM 744 O O . GLY A 1 98 ? -7.268 -5.680 3.071 1.00 95.50 98 GLY A O 1
ATOM 745 N N . LEU A 1 99 ? -8.487 -5.594 1.181 1.00 94.50 99 LEU A N 1
ATOM 746 C CA . LEU A 1 99 ? -9.692 -6.167 1.795 1.00 94.50 99 LEU A CA 1
ATOM 747 C C . LEU A 1 99 ? -9.525 -7.656 2.115 1.00 94.50 99 LEU A C 1
ATOM 749 O O . LEU A 1 99 ? -9.892 -8.073 3.208 1.00 94.50 99 LEU A O 1
ATOM 753 N N . ALA A 1 100 ? -8.888 -8.424 1.224 1.00 90.62 100 ALA A N 1
ATOM 754 C CA . ALA A 1 100 ? -8.542 -9.825 1.488 1.00 90.62 100 ALA A CA 1
ATOM 755 C C . ALA A 1 100 ? -7.652 -9.968 2.729 1.00 90.62 100 ALA A C 1
ATOM 757 O O . ALA A 1 100 ? -7.901 -10.812 3.587 1.00 90.62 100 ALA A O 1
ATOM 758 N N . PHE A 1 101 ? -6.649 -9.097 2.863 1.00 93.56 101 PHE A N 1
ATOM 759 C CA . PHE A 1 101 ? -5.810 -9.034 4.054 1.00 93.56 101 PHE A CA 1
ATOM 760 C C . PHE A 1 101 ? -6.630 -8.736 5.315 1.00 93.56 101 PHE A C 1
ATOM 762 O O . PHE A 1 101 ? -6.509 -9.460 6.299 1.00 93.56 101 PHE A O 1
ATOM 769 N N . ALA A 1 102 ? -7.469 -7.699 5.289 1.00 93.81 102 ALA A N 1
ATOM 770 C CA . ALA A 1 102 ? -8.248 -7.287 6.453 1.00 93.81 102 ALA A CA 1
ATOM 771 C C . ALA A 1 102 ? -9.257 -8.355 6.901 1.00 93.81 102 ALA A C 1
ATOM 773 O O . ALA A 1 102 ? -9.318 -8.660 8.092 1.00 93.81 102 ALA A O 1
ATOM 774 N N . ASN A 1 103 ? -9.995 -8.964 5.966 1.00 92.38 103 ASN A N 1
ATOM 775 C CA . ASN A 1 103 ? -10.911 -10.064 6.276 1.00 92.38 103 ASN A CA 1
ATOM 776 C C . ASN A 1 103 ? -10.158 -11.250 6.879 1.00 92.38 103 ASN A C 1
ATOM 778 O O . ASN A 1 103 ? -10.518 -11.718 7.952 1.00 92.38 103 ASN A O 1
ATOM 782 N N . ALA A 1 104 ? -9.041 -11.660 6.278 1.00 89.19 104 ALA A N 1
ATOM 783 C CA . ALA A 1 104 ? -8.265 -12.779 6.797 1.00 89.19 104 ALA A CA 1
ATOM 784 C C . ALA A 1 104 ? -7.614 -12.492 8.170 1.00 89.19 104 ALA A C 1
ATOM 786 O O . ALA A 1 104 ? -7.329 -13.429 8.917 1.00 89.19 104 ALA A O 1
ATOM 787 N N . VAL A 1 105 ? -7.373 -11.223 8.533 1.00 87.75 105 VAL A N 1
ATOM 788 C CA . VAL A 1 105 ? -6.963 -10.852 9.900 1.00 87.75 105 VAL A CA 1
ATOM 789 C C . VAL A 1 105 ? -8.122 -11.079 10.871 1.00 87.75 105 VAL A C 1
ATOM 791 O O . VAL A 1 105 ? -7.926 -11.736 11.891 1.00 87.75 105 VAL A O 1
ATOM 794 N N . LEU A 1 106 ? -9.321 -10.592 10.542 1.00 89.50 106 LEU A N 1
ATOM 795 C CA . LEU A 1 106 ? -10.511 -10.736 11.389 1.00 89.50 106 LEU A CA 1
ATOM 796 C C . LEU A 1 106 ? -10.986 -12.190 11.512 1.00 89.50 106 LEU A C 1
ATOM 798 O O . LEU A 1 106 ? -11.380 -12.615 12.594 1.00 89.50 106 LEU A O 1
ATOM 802 N N . ASP A 1 107 ? -10.902 -12.970 10.435 1.00 87.50 107 ASP A N 1
ATOM 803 C CA . ASP A 1 107 ? -11.248 -14.394 10.440 1.00 87.5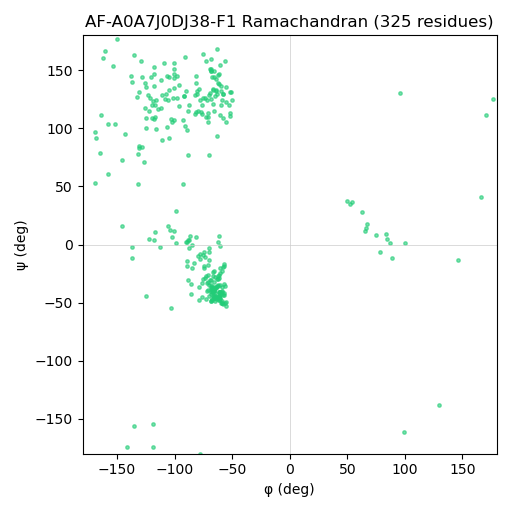0 107 ASP A CA 1
ATOM 804 C C . ASP A 1 107 ? -10.316 -15.190 11.354 1.00 87.50 107 ASP A C 1
ATOM 806 O O . ASP A 1 107 ? -10.726 -16.148 12.017 1.00 87.50 107 ASP A O 1
ATOM 810 N N . LYS A 1 108 ? -9.035 -14.804 11.380 1.00 85.06 108 LYS A N 1
ATOM 811 C CA . LYS A 1 108 ? -8.030 -15.475 12.196 1.00 85.06 108 LYS A CA 1
ATOM 812 C C . LYS A 1 108 ? -8.097 -15.050 13.659 1.00 85.06 108 LYS A C 1
ATOM 814 O O . LYS A 1 108 ? -7.881 -15.902 14.517 1.00 85.06 108 LYS A O 1
ATOM 819 N N . GLU A 1 109 ? -8.400 -13.780 13.912 1.00 85.25 109 GLU A N 1
ATOM 820 C CA . GLU A 1 109 ? -8.483 -13.184 15.242 1.00 85.25 109 GLU A CA 1
ATOM 821 C C . GLU A 1 109 ? -9.797 -12.390 15.397 1.00 85.25 109 GLU A C 1
ATOM 823 O O . GLU A 1 109 ? -9.817 -11.167 15.251 1.00 85.25 109 GLU A O 1
ATOM 828 N N . PRO A 1 110 ? -10.924 -13.052 15.725 1.00 83.75 110 PRO A N 1
ATOM 829 C CA . PRO A 1 110 ? -12.228 -12.386 15.832 1.00 83.75 110 PRO A CA 1
ATOM 830 C C . PRO A 1 110 ? -12.293 -11.280 16.898 1.00 83.75 110 PRO A C 1
ATOM 832 O O . PRO A 1 110 ? -13.169 -10.419 16.849 1.00 83.75 110 PRO A O 1
ATOM 835 N N . GLY A 1 111 ? -11.376 -11.304 17.873 1.00 87.88 111 GLY A N 1
ATOM 836 C CA . GLY A 1 111 ? -11.234 -10.289 18.919 1.00 87.88 111 GLY A CA 1
ATOM 837 C C . GLY A 1 111 ? -10.334 -9.112 18.541 1.00 87.88 111 GLY A C 1
ATOM 838 O O . GLY A 1 111 ? -10.089 -8.258 19.389 1.00 87.88 111 GLY A O 1
ATOM 839 N N . PHE A 1 112 ? -9.830 -9.053 17.303 1.00 89.69 112 PHE A N 1
ATOM 840 C CA . PHE A 1 112 ? -8.825 -8.068 16.905 1.00 89.69 112 PHE A CA 1
ATOM 841 C C . PHE A 1 112 ? -9.324 -6.622 17.014 1.00 89.69 112 PHE A C 1
ATOM 843 O O . PHE A 1 112 ? -8.528 -5.734 17.299 1.00 89.69 112 PHE A O 1
ATOM 850 N N . GLY A 1 113 ? -10.628 -6.385 16.849 1.00 92.25 113 GLY A N 1
ATOM 851 C CA . GLY A 1 113 ? -11.243 -5.054 16.868 1.00 92.25 113 GLY A CA 1
ATOM 852 C C . GLY A 1 113 ? -11.498 -4.514 15.463 1.00 92.25 113 GLY A C 1
ATOM 853 O O . GLY A 1 113 ? -11.540 -5.272 14.493 1.00 92.25 113 GLY A O 1
ATOM 854 N N . VAL A 1 114 ? -11.691 -3.202 15.339 1.00 95.56 114 VAL A N 1
ATOM 855 C CA . VAL A 1 114 ? -11.994 -2.573 14.046 1.00 95.56 114 VAL A CA 1
ATOM 856 C C . VAL A 1 114 ? -10.698 -2.342 13.269 1.00 95.56 114 VAL A C 1
ATOM 858 O O . VAL A 1 114 ? -9.737 -1.755 13.777 1.00 95.56 114 VAL A O 1
ATOM 861 N N . VAL A 1 115 ? -10.668 -2.801 12.018 1.00 96.50 115 VAL A N 1
ATOM 862 C CA . VAL A 1 115 ? -9.530 -2.646 11.107 1.00 96.50 115 VAL A CA 1
ATOM 863 C C . VAL A 1 115 ? -9.699 -1.372 10.286 1.00 96.50 115 VAL A C 1
ATOM 865 O O . VAL A 1 115 ? -10.722 -1.181 9.640 1.00 96.50 115 VAL A O 1
ATOM 868 N N . GLY A 1 116 ? -8.684 -0.513 10.265 1.00 98.12 116 GLY A N 1
ATOM 869 C CA . GLY A 1 116 ? -8.610 0.669 9.412 1.00 98.12 116 GLY A CA 1
ATOM 870 C C . GLY A 1 116 ? -7.582 0.491 8.300 1.00 98.12 116 GLY A C 1
ATOM 871 O O . GLY A 1 116 ? -6.411 0.234 8.562 1.00 98.12 116 GLY A O 1
ATOM 872 N N . LEU A 1 117 ? -7.994 0.665 7.050 1.00 98.69 117 LEU A N 1
ATOM 873 C CA . LEU A 1 117 ? -7.128 0.641 5.877 1.00 98.69 117 LEU A CA 1
ATOM 874 C C . LEU A 1 117 ? -6.830 2.067 5.413 1.00 98.69 117 LEU A C 1
ATOM 876 O O . LEU A 1 117 ? -7.741 2.849 5.139 1.00 98.69 117 LEU A O 1
ATOM 880 N N . VAL A 1 118 ? -5.547 2.395 5.274 1.00 98.81 118 VAL A N 1
ATOM 881 C CA . VAL A 1 118 ? -5.080 3.707 4.806 1.00 98.81 118 VAL A CA 1
ATOM 882 C C . VAL A 1 118 ? -4.454 3.542 3.418 1.00 98.81 118 VAL A C 1
ATOM 884 O O . VAL A 1 118 ? -3.259 3.253 3.313 1.00 98.81 118 VAL A O 1
ATOM 887 N N . PRO A 1 119 ? -5.245 3.674 2.335 1.00 98.81 119 PRO A N 1
ATOM 888 C CA . PRO A 1 119 ? -4.746 3.555 0.970 1.00 98.81 119 PRO A CA 1
ATOM 889 C C . PRO A 1 119 ? -3.857 4.746 0.611 1.00 98.81 119 PRO A C 1
ATOM 891 O O . PRO A 1 119 ? -4.258 5.899 0.782 1.00 98.81 119 PRO A O 1
ATOM 894 N N . CYS A 1 120 ? -2.659 4.461 0.107 1.00 98.81 120 CYS A N 1
ATOM 895 C CA . CYS A 1 120 ? -1.644 5.445 -0.271 1.00 98.81 120 CYS A CA 1
ATOM 896 C C . CYS A 1 120 ? -0.958 5.115 -1.607 1.00 98.81 120 CYS A C 1
ATOM 898 O O . CYS A 1 120 ? -0.235 5.959 -2.127 1.00 98.81 120 CYS A O 1
ATOM 900 N N . ALA A 1 121 ? -1.133 3.914 -2.167 1.00 98.75 121 ALA A N 1
ATOM 901 C CA . ALA A 1 121 ? -0.401 3.472 -3.354 1.00 98.75 121 ALA A CA 1
ATOM 902 C C . ALA A 1 121 ? -0.772 4.246 -4.631 1.00 98.75 121 ALA A C 1
ATOM 904 O O . ALA A 1 121 ? -1.936 4.581 -4.843 1.00 98.75 121 ALA A O 1
ATOM 905 N N . ILE A 1 122 ? 0.214 4.480 -5.509 1.00 98.62 122 ILE A N 1
ATOM 906 C CA . ILE A 1 122 ? 0.058 5.242 -6.761 1.00 98.62 122 ILE A CA 1
ATOM 907 C C . ILE A 1 122 ? 0.698 4.494 -7.936 1.00 98.62 122 ILE A C 1
ATOM 909 O O . ILE A 1 122 ? 1.870 4.121 -7.909 1.00 98.62 122 ILE A O 1
ATOM 913 N N . GLY A 1 123 ? -0.062 4.278 -9.010 1.00 97.44 123 GLY A N 1
ATOM 914 C CA . GLY A 1 123 ? 0.371 3.450 -10.132 1.00 97.44 123 GLY A CA 1
ATOM 915 C C . GLY A 1 123 ? 1.541 4.027 -10.939 1.00 97.44 123 GLY A C 1
ATOM 916 O O . GLY A 1 123 ? 1.508 5.173 -11.387 1.00 97.44 123 GLY A O 1
ATOM 917 N N . GLY A 1 124 ? 2.535 3.183 -11.238 1.00 96.69 124 GLY A N 1
ATOM 918 C CA . GLY A 1 124 ? 3.647 3.506 -12.143 1.00 96.69 124 GLY A CA 1
ATOM 919 C C . GLY A 1 124 ? 4.807 4.277 -11.507 1.00 96.69 124 GLY A C 1
ATOM 920 O O . GLY A 1 124 ? 5.710 4.707 -12.222 1.00 96.69 124 GLY A O 1
ATOM 921 N N . THR A 1 125 ? 4.813 4.439 -10.188 1.00 98.44 125 THR A N 1
ATOM 922 C CA . THR A 1 125 ? 5.873 5.145 -9.457 1.00 98.44 125 THR A CA 1
ATOM 923 C C . THR A 1 125 ? 7.089 4.260 -9.215 1.00 98.44 125 THR A C 1
ATOM 925 O O . THR A 1 125 ? 6.939 3.072 -8.932 1.00 98.44 125 THR A O 1
ATOM 928 N N . ARG A 1 126 ? 8.279 4.855 -9.252 1.00 98.69 126 ARG A N 1
ATOM 929 C CA . ARG A 1 126 ? 9.543 4.234 -8.829 1.00 98.69 126 ARG A CA 1
ATOM 930 C C . ARG A 1 126 ? 9.813 4.515 -7.363 1.00 98.69 126 ARG A C 1
ATOM 932 O O . ARG A 1 126 ? 9.326 5.512 -6.835 1.00 98.69 126 ARG A O 1
ATOM 939 N N . ILE A 1 127 ? 10.688 3.744 -6.730 1.00 98.75 127 ILE A N 1
ATOM 940 C CA . ILE A 1 127 ? 11.011 3.945 -5.312 1.00 98.75 127 ILE A CA 1
ATOM 941 C C . ILE A 1 127 ? 11.639 5.317 -5.024 1.00 98.75 127 ILE A C 1
ATOM 943 O O . ILE A 1 127 ? 11.460 5.887 -3.952 1.00 98.75 127 ILE A O 1
ATOM 947 N N . ARG A 1 128 ? 12.321 5.919 -6.006 1.00 98.44 128 ARG A N 1
ATOM 948 C CA . ARG A 1 128 ? 12.840 7.294 -5.890 1.00 98.44 128 ARG A CA 1
ATOM 949 C C . ARG A 1 128 ? 11.734 8.350 -5.766 1.00 98.44 128 ARG A C 1
ATOM 951 O O . ARG A 1 128 ? 11.961 9.392 -5.159 1.00 98.44 128 ARG A O 1
ATOM 958 N N . ASP A 1 129 ? 10.548 8.075 -6.313 1.00 98.69 129 ASP A N 1
ATOM 959 C CA . ASP A 1 129 ? 9.379 8.956 -6.215 1.00 98.69 129 ASP A CA 1
ATOM 960 C C . ASP A 1 129 ? 8.767 8.913 -4.796 1.00 98.69 129 ASP A C 1
ATOM 962 O O . ASP A 1 129 ? 7.947 9.764 -4.462 1.00 98.69 129 ASP A O 1
ATOM 966 N N . TRP A 1 130 ? 9.213 7.958 -3.963 1.00 98.81 130 TRP A N 1
ATOM 967 C CA . TRP A 1 130 ? 8.872 7.759 -2.550 1.00 98.81 130 TRP A CA 1
ATOM 968 C C . TRP A 1 130 ? 9.979 8.212 -1.587 1.00 98.81 130 TRP A C 1
ATOM 970 O O . TRP A 1 130 ? 9.938 7.911 -0.396 1.00 98.81 130 TRP A O 1
ATOM 980 N N . ALA A 1 131 ? 10.990 8.943 -2.064 1.00 98.69 131 ALA A N 1
ATOM 981 C CA . ALA A 1 131 ? 12.022 9.493 -1.190 1.00 98.69 131 ALA A CA 1
ATOM 982 C C . ALA A 1 131 ? 11.424 10.487 -0.174 1.00 98.69 131 ALA A C 1
ATOM 984 O O . ALA A 1 131 ? 10.495 11.229 -0.500 1.00 98.69 131 ALA A O 1
ATOM 985 N N . ARG A 1 132 ? 11.978 10.546 1.045 1.00 98.62 132 ARG A N 1
ATOM 986 C CA . ARG A 1 132 ? 11.553 11.507 2.080 1.00 98.62 132 ARG A CA 1
ATOM 987 C C . ARG A 1 132 ? 11.557 12.938 1.534 1.00 98.62 132 ARG A C 1
ATOM 989 O O . ARG A 1 132 ? 12.529 13.352 0.904 1.00 98.62 132 ARG A O 1
ATOM 996 N N . GLY A 1 133 ? 10.470 13.675 1.762 1.00 98.31 133 GLY A N 1
ATOM 997 C CA . GLY A 1 133 ? 10.254 15.023 1.225 1.00 98.31 133 GLY A CA 1
ATOM 998 C C . GLY A 1 133 ? 9.587 15.066 -0.156 1.00 98.31 133 GLY A C 1
ATOM 999 O O . GLY A 1 133 ? 9.147 16.134 -0.579 1.00 98.31 133 GLY A O 1
ATOM 1000 N N . SER A 1 134 ? 9.471 13.934 -0.858 1.00 98.69 134 SER A N 1
ATOM 1001 C CA . SER A 1 134 ? 8.674 13.839 -2.085 1.00 98.69 134 SER A CA 1
ATOM 1002 C C . SER A 1 134 ? 7.178 13.973 -1.794 1.00 98.69 134 SER A C 1
ATOM 1004 O O . SER A 1 134 ? 6.709 13.714 -0.685 1.00 98.69 134 SER A O 1
ATOM 1006 N N . ARG A 1 135 ? 6.399 14.320 -2.824 1.00 98.56 135 ARG A N 1
ATOM 1007 C CA . ARG A 1 135 ? 4.939 14.440 -2.711 1.00 98.56 135 ARG A CA 1
ATOM 1008 C C . ARG A 1 135 ? 4.281 13.146 -2.216 1.00 98.56 135 ARG A C 1
ATOM 1010 O O . ARG A 1 135 ? 3.400 13.218 -1.372 1.00 98.56 135 ARG A O 1
ATOM 1017 N N . LEU A 1 136 ? 4.697 11.988 -2.736 1.00 98.69 136 LEU A N 1
ATOM 1018 C CA . LEU A 1 136 ? 4.087 10.696 -2.395 1.00 98.69 136 LEU A CA 1
ATOM 1019 C C . LEU A 1 136 ? 4.405 10.278 -0.963 1.00 98.69 136 LEU A C 1
ATOM 1021 O O . LEU A 1 136 ? 3.515 9.870 -0.225 1.00 98.69 136 LEU A O 1
ATOM 1025 N N . TYR A 1 137 ? 5.666 10.438 -0.564 1.00 98.88 137 TYR A N 1
ATOM 1026 C CA . TYR A 1 137 ? 6.093 10.160 0.799 1.00 98.88 137 TYR A CA 1
ATOM 1027 C C . TYR A 1 137 ? 5.371 11.058 1.810 1.00 98.88 137 TYR A C 1
ATOM 1029 O O . TYR A 1 137 ? 4.837 10.565 2.799 1.00 98.88 137 TYR A O 1
ATOM 1037 N N . ASN A 1 138 ? 5.318 12.369 1.550 1.00 98.81 138 ASN A N 1
ATOM 1038 C CA . ASN A 1 138 ? 4.679 13.315 2.462 1.00 98.81 138 ASN A CA 1
ATOM 1039 C C . ASN A 1 138 ? 3.173 13.052 2.584 1.00 98.81 138 ASN A C 1
ATOM 1041 O O . ASN A 1 138 ? 2.634 13.168 3.680 1.00 98.81 138 ASN A O 1
ATOM 1045 N N . GLU A 1 139 ? 2.502 12.670 1.492 1.00 98.69 139 GLU A N 1
ATOM 1046 C CA . GLU A 1 139 ? 1.083 12.305 1.545 1.00 98.69 139 GLU A CA 1
ATOM 1047 C C . GLU A 1 139 ? 0.856 11.008 2.330 1.00 98.69 139 GLU A C 1
ATOM 1049 O O . GLU A 1 139 ? -0.068 10.945 3.135 1.00 98.69 139 GLU A O 1
ATOM 1054 N N . LEU A 1 140 ? 1.720 9.998 2.165 1.00 98.75 140 LEU A N 1
ATOM 1055 C CA . LEU A 1 140 ? 1.661 8.777 2.974 1.00 98.75 140 LEU A CA 1
ATOM 1056 C C . LEU A 1 140 ? 1.791 9.103 4.463 1.00 98.75 140 LEU A C 1
ATOM 1058 O O . LEU A 1 140 ? 0.945 8.673 5.243 1.00 98.75 140 LEU A O 1
ATOM 1062 N N . VAL A 1 141 ? 2.810 9.878 4.849 1.00 98.69 141 VAL A N 1
ATOM 1063 C CA . VAL A 1 141 ? 3.022 10.268 6.252 1.00 98.69 141 VAL A CA 1
ATOM 1064 C C . VAL A 1 141 ? 1.834 11.074 6.772 1.00 98.69 141 VAL A C 1
ATOM 1066 O O . VAL A 1 141 ? 1.317 10.756 7.835 1.00 98.69 141 VAL A O 1
ATOM 1069 N N . ARG A 1 142 ? 1.330 12.049 6.006 1.00 98.56 142 ARG A N 1
ATOM 1070 C CA . ARG A 1 142 ? 0.143 12.834 6.377 1.00 98.56 142 ARG A CA 1
ATOM 1071 C C . ARG A 1 142 ? -1.066 11.940 6.655 1.00 98.56 142 ARG A C 1
ATOM 1073 O O . ARG A 1 142 ? -1.703 12.091 7.688 1.00 98.56 142 ARG A O 1
ATOM 1080 N N . ARG A 1 143 ? -1.378 11.010 5.749 1.00 98.62 143 ARG A N 1
ATOM 1081 C CA . ARG A 1 143 ? -2.532 10.107 5.889 1.00 98.62 143 ARG A CA 1
ATOM 1082 C C . ARG A 1 143 ? -2.367 9.143 7.060 1.00 98.62 143 ARG A C 1
ATOM 1084 O O . ARG A 1 143 ? -3.334 8.881 7.765 1.00 98.62 143 ARG A O 1
ATOM 1091 N N . ALA A 1 144 ? -1.154 8.641 7.277 1.00 98.12 144 ALA A N 1
ATOM 1092 C CA . ALA A 1 144 ? -0.823 7.797 8.419 1.00 98.12 144 ALA A CA 1
ATOM 1093 C C . ALA A 1 144 ? -1.003 8.536 9.754 1.00 98.12 144 ALA A C 1
ATOM 1095 O O . ALA A 1 144 ? -1.610 7.995 10.674 1.00 98.12 144 ALA A O 1
ATOM 1096 N N . GLU A 1 145 ? -0.530 9.779 9.838 1.00 96.69 145 GLU A N 1
ATOM 1097 C CA . GLU A 1 145 ? -0.692 10.624 11.021 1.00 96.69 145 GLU A CA 1
ATOM 1098 C C . GLU A 1 145 ? -2.163 10.952 11.285 1.00 96.69 145 GLU A C 1
ATOM 1100 O O . GLU A 1 145 ? -2.639 10.722 12.391 1.00 96.69 145 GLU A O 1
ATOM 1105 N N . THR A 1 146 ? -2.928 11.354 10.263 1.00 96.50 146 THR A N 1
ATOM 1106 C CA . THR A 1 146 ? -4.378 11.563 10.412 1.00 96.50 146 THR A CA 1
ATOM 1107 C C . THR A 1 146 ? -5.099 10.298 10.873 1.00 96.50 146 THR A C 1
ATOM 1109 O O . THR A 1 146 ? -5.989 10.364 11.715 1.00 96.50 146 THR A O 1
ATOM 1112 N N . ALA A 1 147 ? -4.719 9.126 10.361 1.00 95.56 147 ALA A N 1
ATOM 1113 C CA . ALA A 1 147 ? -5.312 7.873 10.813 1.00 95.56 147 ALA A CA 1
ATOM 1114 C C . ALA A 1 147 ? -5.041 7.613 12.306 1.00 95.56 147 ALA A C 1
ATOM 1116 O O . ALA A 1 147 ? -5.911 7.086 12.995 1.00 95.56 147 ALA A O 1
ATOM 1117 N N . ARG A 1 148 ? -3.864 8.010 12.807 1.00 90.25 148 ARG A N 1
ATOM 1118 C CA . ARG A 1 148 ? -3.447 7.869 14.210 1.00 90.25 148 ARG A CA 1
ATOM 1119 C C . ARG A 1 148 ? -4.129 8.863 15.161 1.00 90.25 148 ARG A C 1
ATOM 1121 O O . ARG A 1 148 ? -4.128 8.624 16.361 1.00 90.25 148 ARG A O 1
ATOM 1128 N N . GLU A 1 149 ? -4.711 9.955 14.661 1.00 91.00 149 GLU A N 1
ATOM 1129 C CA . GLU A 1 149 ? -5.428 10.949 15.488 1.00 91.00 149 GLU A CA 1
ATOM 1130 C C . GLU A 1 149 ? -6.757 10.425 16.058 1.00 91.00 149 GLU A C 1
ATOM 1132 O O . GLU A 1 149 ? -7.333 11.031 16.961 1.00 91.00 149 GLU A O 1
ATOM 1137 N N . VAL A 1 150 ? -7.242 9.293 15.548 1.00 87.19 150 VAL A N 1
ATOM 1138 C CA . VAL A 1 150 ? -8.386 8.573 16.104 1.00 87.19 150 VAL A CA 1
ATOM 1139 C C . VAL A 1 150 ? -8.062 8.074 17.513 1.00 87.19 150 VAL A C 1
ATOM 1141 O O . VAL A 1 150 ? -7.033 7.432 17.724 1.00 87.19 150 VAL A O 1
ATOM 1144 N N . ASP A 1 151 ? -8.964 8.310 18.469 1.00 83.81 151 ASP A N 1
ATOM 1145 C CA . ASP A 1 151 ? -8.798 7.820 19.840 1.00 83.81 151 ASP A CA 1
ATOM 1146 C C . ASP A 1 151 ? -8.671 6.287 19.867 1.00 83.81 151 ASP A C 1
ATOM 1148 O O . ASP A 1 151 ? -9.510 5.572 19.323 1.00 83.81 151 ASP A O 1
ATOM 1152 N N . GLY A 1 152 ? -7.586 5.786 20.460 1.00 81.06 152 GLY A N 1
ATOM 1153 C CA . GLY A 1 152 ? -7.260 4.357 20.502 1.00 81.06 152 GLY A CA 1
ATOM 1154 C C . GLY A 1 152 ? -6.642 3.763 19.226 1.00 81.06 152 GLY A C 1
ATOM 1155 O O . GLY A 1 152 ? -6.179 2.621 19.275 1.00 81.06 152 GLY A O 1
ATOM 1156 N N . GLY A 1 153 ? -6.558 4.513 18.122 1.00 89.69 153 GLY A N 1
ATOM 1157 C CA . GLY A 1 153 ? -6.036 4.032 16.842 1.00 89.69 153 GLY A CA 1
ATOM 1158 C C . GLY A 1 153 ? -4.531 3.744 16.867 1.00 89.69 153 GLY A C 1
ATOM 1159 O O . GLY A 1 153 ? -3.713 4.609 17.185 1.00 89.69 153 GLY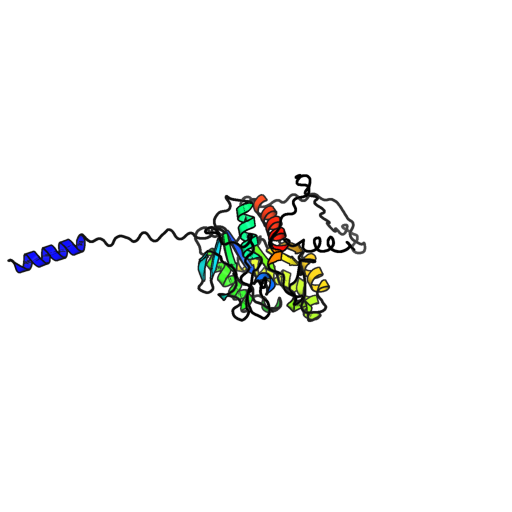 A O 1
ATOM 1160 N N . ARG A 1 154 ? -4.128 2.524 16.487 1.00 93.56 154 ARG A N 1
ATOM 1161 C CA . ARG A 1 154 ? -2.715 2.105 16.436 1.00 93.56 154 ARG A CA 1
ATOM 1162 C C . ARG A 1 154 ? -2.316 1.658 15.040 1.00 93.56 154 ARG A C 1
ATOM 1164 O O . ARG A 1 154 ? -2.913 0.737 14.490 1.00 93.56 154 ARG A O 1
ATOM 1171 N N . ILE A 1 155 ? -1.254 2.245 14.489 1.00 96.38 155 ILE A N 1
ATOM 1172 C CA . ILE A 1 155 ? -0.646 1.761 13.242 1.00 96.38 155 ILE A CA 1
ATOM 1173 C C . ILE A 1 155 ? 0.065 0.440 13.541 1.00 96.38 155 ILE A C 1
ATOM 1175 O O . ILE A 1 155 ? 1.088 0.420 14.219 1.00 96.38 155 ILE A O 1
ATOM 1179 N N . ARG A 1 156 ? -0.488 -0.665 13.036 1.00 95.38 156 ARG A N 1
ATOM 1180 C CA . ARG A 1 156 ? 0.024 -2.021 13.261 1.00 95.38 156 ARG A CA 1
ATOM 1181 C C . ARG A 1 156 ? 1.110 -2.402 12.270 1.00 95.38 156 ARG A C 1
ATOM 1183 O O . ARG A 1 156 ? 2.104 -3.005 12.659 1.00 95.38 156 ARG A O 1
ATOM 1190 N N . ALA A 1 157 ? 0.919 -2.074 10.993 1.00 96.88 157 ALA A N 1
ATOM 1191 C CA . ALA A 1 157 ? 1.901 -2.371 9.960 1.00 96.88 157 ALA A CA 1
ATOM 1192 C C . ALA A 1 157 ? 1.722 -1.513 8.704 1.00 96.88 157 ALA A C 1
ATOM 1194 O O . ALA A 1 157 ? 0.675 -0.903 8.468 1.00 96.88 157 ALA A O 1
ATOM 1195 N N . ILE A 1 158 ? 2.749 -1.539 7.858 1.00 98.06 158 ILE A N 1
ATOM 1196 C CA . ILE A 1 158 ? 2.693 -1.053 6.479 1.00 98.06 158 ILE A CA 1
ATOM 1197 C C . ILE A 1 158 ? 2.786 -2.250 5.542 1.00 98.06 158 ILE A C 1
ATOM 1199 O O . ILE A 1 158 ? 3.707 -3.056 5.651 1.00 98.06 158 ILE A O 1
ATOM 1203 N N . LEU A 1 159 ? 1.859 -2.339 4.595 1.00 98.38 159 LEU A N 1
ATOM 1204 C CA . LEU A 1 159 ? 1.934 -3.245 3.461 1.00 98.38 159 LEU A CA 1
ATOM 1205 C C . LEU A 1 159 ? 2.510 -2.461 2.280 1.00 98.38 159 LEU A C 1
ATOM 1207 O O . LEU A 1 159 ? 1.936 -1.466 1.836 1.00 98.38 159 LEU A O 1
ATOM 1211 N N . TRP A 1 160 ? 3.658 -2.908 1.785 1.00 98.75 160 TRP A N 1
ATOM 1212 C CA . TRP A 1 160 ? 4.437 -2.272 0.733 1.00 98.75 160 TRP A CA 1
ATOM 1213 C C . TRP A 1 160 ? 4.591 -3.208 -0.467 1.00 98.75 160 TRP A C 1
ATOM 1215 O O . TRP A 1 160 ? 5.341 -4.183 -0.417 1.00 98.75 160 TRP A O 1
ATOM 1225 N N . TYR A 1 161 ? 3.920 -2.900 -1.577 1.00 98.38 161 TYR A N 1
ATOM 1226 C CA . TYR A 1 161 ? 4.111 -3.630 -2.835 1.00 98.38 161 TYR A CA 1
ATOM 1227 C C . TYR A 1 161 ? 4.477 -2.663 -3.958 1.00 98.38 161 TYR A C 1
ATOM 1229 O O . TYR A 1 161 ? 3.633 -1.957 -4.522 1.00 98.38 161 TYR A O 1
ATOM 1237 N N . GLN A 1 162 ? 5.776 -2.619 -4.255 1.00 98.69 162 GLN A N 1
ATOM 1238 C CA . GLN A 1 162 ? 6.355 -1.738 -5.255 1.00 98.69 162 GLN A CA 1
ATOM 1239 C C . GLN A 1 162 ? 7.641 -2.312 -5.833 1.00 98.69 162 GLN A C 1
ATOM 1241 O O . GLN A 1 162 ? 8.333 -3.064 -5.156 1.00 98.69 162 GLN A O 1
ATOM 1246 N N . GLY A 1 163 ? 7.974 -1.923 -7.063 1.00 98.62 163 GLY A N 1
ATOM 1247 C CA . GLY A 1 163 ? 9.299 -2.119 -7.651 1.00 98.62 163 GLY A CA 1
ATOM 1248 C C . GLY A 1 163 ? 9.262 -2.369 -9.153 1.00 98.62 163 GLY A C 1
ATOM 1249 O O . GLY A 1 163 ? 10.291 -2.268 -9.815 1.00 98.62 163 GLY A O 1
ATOM 1250 N N . GLU A 1 164 ? 8.093 -2.654 -9.727 1.00 98.62 164 GLU A N 1
ATOM 1251 C CA . GLU A 1 164 ? 7.960 -3.029 -11.132 1.00 98.62 164 GLU A CA 1
ATOM 1252 C C . GLU A 1 164 ? 8.468 -1.921 -12.061 1.00 98.62 164 GLU A C 1
ATOM 1254 O O . GLU A 1 164 ? 9.084 -2.229 -13.081 1.00 98.62 164 GLU A O 1
ATOM 1259 N N . SER A 1 165 ? 8.282 -0.645 -11.701 1.00 98.62 165 SER A N 1
ATOM 1260 C CA . SER A 1 165 ? 8.822 0.489 -12.469 1.00 98.62 165 SER A CA 1
ATOM 1261 C C . SER A 1 165 ? 10.347 0.637 -12.363 1.00 98.62 165 SER A C 1
ATOM 1263 O O . SER A 1 165 ? 10.974 1.176 -13.275 1.00 98.62 165 SER A O 1
ATOM 1265 N N . ASP A 1 166 ? 10.964 0.163 -11.278 1.00 98.75 166 ASP A N 1
ATOM 1266 C CA . ASP A 1 166 ? 12.419 0.205 -11.076 1.00 98.75 166 ASP A CA 1
ATOM 1267 C C . ASP A 1 166 ? 13.145 -0.895 -11.875 1.00 98.75 166 ASP A C 1
ATOM 1269 O O . ASP A 1 166 ? 14.351 -0.822 -12.084 1.00 98.75 166 ASP A O 1
ATOM 1273 N N . THR A 1 167 ? 12.411 -1.872 -12.424 1.00 98.69 167 THR A N 1
ATOM 1274 C CA . THR A 1 167 ? 12.971 -2.941 -13.280 1.00 98.69 167 THR A CA 1
ATOM 1275 C C . THR A 1 167 ? 13.349 -2.479 -14.697 1.00 98.69 167 THR A C 1
ATOM 1277 O O . THR A 1 167 ? 13.911 -3.254 -15.477 1.00 98.69 167 THR A O 1
ATOM 1280 N N . VAL A 1 168 ? 13.024 -1.234 -15.066 1.00 98.31 168 VAL A N 1
ATOM 1281 C CA . VAL A 1 168 ? 13.240 -0.682 -16.415 1.00 98.31 168 VAL A CA 1
ATOM 1282 C C . VAL A 1 168 ? 14.690 -0.269 -16.636 1.00 98.31 168 VAL A C 1
ATOM 1284 O O . VAL A 1 168 ? 15.279 -0.610 -17.665 1.00 98.31 168 VAL A O 1
ATOM 1287 N N . SER A 1 169 ? 15.271 0.464 -15.687 1.00 98.25 169 SER A N 1
ATOM 1288 C CA . SER A 1 169 ? 16.632 0.982 -15.798 1.00 98.25 169 SER A CA 1
ATOM 1289 C C . SER A 1 169 ? 17.579 0.181 -14.910 1.00 98.25 169 SER A C 1
ATOM 1291 O O . SER A 1 169 ? 17.218 -0.257 -13.822 1.00 98.25 169 SER A O 1
ATOM 1293 N N . ARG A 1 170 ? 18.814 -0.008 -15.383 1.00 98.31 170 ARG A N 1
ATOM 1294 C CA . ARG A 1 170 ? 19.849 -0.703 -14.610 1.00 98.31 170 ARG A CA 1
ATOM 1295 C C . ARG A 1 170 ? 20.157 0.034 -13.310 1.00 98.31 170 ARG A C 1
ATOM 1297 O O . ARG A 1 170 ? 20.283 -0.586 -12.268 1.00 98.31 170 ARG A O 1
ATOM 1304 N N . GLU A 1 171 ? 20.261 1.356 -13.404 1.00 98.44 171 GLU A N 1
ATOM 1305 C CA . GLU A 1 171 ? 20.571 2.230 -12.278 1.00 98.44 171 GLU A CA 1
ATOM 1306 C C . GLU A 1 171 ? 19.498 2.147 -11.186 1.00 98.44 171 GLU A C 1
ATOM 1308 O O . GLU A 1 171 ? 19.831 2.028 -10.009 1.00 98.44 171 GLU A O 1
ATOM 1313 N N . ASP A 1 172 ? 18.211 2.186 -11.554 1.00 98.56 172 ASP A N 1
ATOM 1314 C CA . ASP A 1 172 ? 17.130 2.089 -10.569 1.00 98.56 172 ASP A CA 1
ATOM 1315 C C . ASP A 1 172 ? 17.109 0.713 -9.894 1.00 98.56 172 ASP A C 1
ATOM 1317 O O . ASP A 1 172 ? 16.947 0.651 -8.675 1.00 98.56 172 ASP A O 1
ATOM 1321 N N . ALA A 1 173 ? 17.350 -0.363 -10.651 1.00 98.69 173 ALA A N 1
ATOM 1322 C CA . ALA A 1 173 ? 17.444 -1.714 -10.109 1.00 98.69 173 ALA A CA 1
ATOM 1323 C C . ALA A 1 173 ? 18.641 -1.885 -9.155 1.00 98.69 173 ALA A C 1
ATOM 1325 O O . ALA A 1 173 ? 18.472 -2.392 -8.047 1.00 98.69 173 ALA A O 1
ATOM 1326 N N . GLU A 1 174 ? 19.832 -1.407 -9.536 1.00 98.62 174 GLU A N 1
ATOM 1327 C CA . GLU A 1 174 ? 21.047 -1.468 -8.706 1.00 98.62 174 GLU A CA 1
ATOM 1328 C C . GLU A 1 174 ? 20.902 -0.653 -7.408 1.00 98.62 174 GLU A C 1
ATOM 1330 O O . GLU A 1 174 ? 21.377 -1.068 -6.351 1.00 98.62 174 GLU A O 1
ATOM 1335 N N . LEU A 1 175 ? 20.205 0.488 -7.456 1.00 98.69 175 LEU A N 1
ATOM 1336 C CA . LEU A 1 175 ? 19.983 1.353 -6.291 1.00 98.69 175 LEU A CA 1
ATOM 1337 C C . LEU A 1 175 ? 18.742 0.979 -5.467 1.00 98.69 175 LEU A C 1
ATOM 1339 O O . LEU A 1 175 ? 18.487 1.610 -4.435 1.00 98.69 175 LEU A O 1
ATOM 1343 N N . TYR A 1 176 ? 17.966 -0.023 -5.889 1.00 98.88 176 TYR A N 1
ATOM 1344 C CA . TYR A 1 176 ? 16.671 -0.337 -5.287 1.00 98.88 176 TYR A CA 1
ATOM 1345 C C . TYR A 1 176 ? 16.788 -0.662 -3.795 1.00 98.88 176 TYR A C 1
ATOM 1347 O O . TYR A 1 176 ? 16.106 -0.041 -2.978 1.00 98.88 176 TYR A O 1
ATOM 1355 N N . LYS A 1 177 ? 17.707 -1.567 -3.425 1.00 98.69 177 LYS A N 1
ATOM 1356 C CA . LYS A 1 177 ? 17.901 -2.008 -2.033 1.00 98.69 177 LYS A CA 1
ATOM 1357 C C . LYS A 1 177 ? 18.160 -0.831 -1.095 1.00 98.69 177 LYS A C 1
ATOM 1359 O O . LYS A 1 177 ? 17.444 -0.641 -0.118 1.00 98.69 177 LYS A O 1
ATOM 1364 N N . GLN A 1 178 ? 19.141 0.001 -1.441 1.00 98.75 178 GLN A N 1
ATOM 1365 C CA . GLN A 1 178 ? 19.526 1.159 -0.637 1.00 98.75 178 GLN A CA 1
ATOM 1366 C C . GLN A 1 178 ? 18.364 2.150 -0.484 1.00 98.75 178 GLN A C 1
ATOM 1368 O O . GLN A 1 178 ? 18.148 2.713 0.591 1.00 98.75 178 GLN A O 1
ATOM 1373 N N . ARG A 1 179 ? 17.609 2.388 -1.563 1.00 98.81 179 ARG A N 1
ATOM 1374 C CA . ARG A 1 179 ? 16.456 3.295 -1.533 1.00 98.81 179 ARG A CA 1
ATOM 1375 C C . ARG A 1 179 ? 15.321 2.729 -0.680 1.00 98.81 179 ARG A C 1
ATOM 1377 O O . ARG A 1 179 ? 14.699 3.505 0.041 1.00 98.81 179 ARG A O 1
ATOM 1384 N N . LEU A 1 180 ? 15.101 1.414 -0.705 1.00 98.81 180 LEU A N 1
ATOM 1385 C CA . LEU A 1 180 ? 14.102 0.734 0.118 1.00 98.81 180 LEU A CA 1
ATOM 1386 C C . LEU A 1 180 ? 14.448 0.779 1.606 1.00 98.81 180 LEU A C 1
ATOM 1388 O O . LEU A 1 180 ? 13.612 1.177 2.413 1.00 98.81 180 LEU A O 1
ATOM 1392 N N . GLU A 1 181 ? 15.688 0.460 1.974 1.00 98.69 181 GLU A N 1
ATOM 1393 C CA . GLU A 1 181 ? 16.148 0.556 3.366 1.00 98.69 181 GLU A CA 1
ATOM 1394 C C . GLU A 1 181 ? 16.017 1.991 3.889 1.00 98.69 181 GLU A C 1
ATOM 1396 O O . GLU A 1 181 ? 15.512 2.225 4.990 1.00 98.69 181 GLU A O 1
ATOM 1401 N N . LYS A 1 182 ? 16.392 2.976 3.062 1.00 98.81 182 LYS A N 1
ATOM 1402 C CA . LYS A 1 182 ? 16.243 4.395 3.391 1.00 98.81 182 LYS A CA 1
ATOM 1403 C C . LYS A 1 182 ? 14.774 4.804 3.522 1.00 98.81 182 LYS A C 1
ATOM 1405 O O . LYS A 1 182 ? 14.446 5.565 4.427 1.00 98.81 182 LYS A O 1
ATOM 1410 N N . PHE A 1 183 ? 13.894 4.327 2.645 1.00 98.81 183 PHE A N 1
ATOM 1411 C CA . PHE A 1 183 ? 12.451 4.564 2.729 1.00 98.81 183 PHE A CA 1
ATOM 1412 C C . PHE A 1 183 ? 11.874 4.034 4.049 1.00 98.81 183 PHE A C 1
ATOM 1414 O O . PHE A 1 183 ? 11.248 4.800 4.778 1.00 98.81 183 PHE A O 1
ATOM 1421 N N . ILE A 1 184 ? 12.170 2.779 4.404 1.00 98.69 184 ILE A N 1
ATOM 1422 C CA . ILE A 1 184 ? 11.711 2.148 5.651 1.00 98.69 184 ILE A CA 1
ATOM 1423 C C . ILE A 1 184 ? 12.241 2.901 6.875 1.00 98.69 184 ILE A C 1
ATOM 1425 O O . ILE A 1 184 ? 11.477 3.231 7.781 1.00 98.69 184 ILE A O 1
ATOM 1429 N N . SER A 1 185 ? 13.540 3.216 6.898 1.00 98.56 185 SER A N 1
ATOM 1430 C CA . SER A 1 185 ? 14.149 3.956 8.006 1.00 98.56 185 SER A CA 1
ATOM 1431 C C . SER A 1 185 ? 13.536 5.346 8.179 1.00 98.56 185 SER A C 1
ATOM 1433 O O . SER A 1 185 ? 13.318 5.770 9.312 1.00 98.56 185 SER A O 1
ATOM 1435 N N . ASN A 1 186 ? 13.263 6.057 7.082 1.00 98.75 186 ASN A N 1
ATOM 1436 C CA . ASN A 1 186 ? 12.634 7.373 7.139 1.00 98.75 186 ASN A CA 1
ATOM 1437 C C . ASN A 1 186 ? 11.197 7.277 7.661 1.00 98.75 186 ASN A C 1
ATOM 1439 O O . ASN A 1 186 ? 10.837 8.057 8.536 1.00 98.75 186 ASN A O 1
ATOM 1443 N N . LEU A 1 187 ? 10.407 6.305 7.184 1.00 98.19 187 LEU A N 1
ATOM 1444 C CA . LEU A 1 187 ? 9.028 6.117 7.639 1.00 98.19 187 LEU A CA 1
ATOM 1445 C C . LEU A 1 187 ? 8.958 5.837 9.137 1.00 98.19 187 LEU A C 1
ATOM 1447 O O . LEU A 1 187 ? 8.174 6.462 9.839 1.00 98.19 187 LEU A O 1
ATOM 1451 N N . ARG A 1 188 ? 9.808 4.938 9.640 1.00 98.31 188 ARG A N 1
ATOM 1452 C CA . ARG A 1 188 ? 9.896 4.645 11.077 1.00 98.31 188 ARG A CA 1
ATOM 1453 C C . ARG A 1 188 ? 10.240 5.881 11.900 1.00 98.31 188 ARG A C 1
ATOM 1455 O O . ARG A 1 188 ? 9.667 6.077 12.966 1.00 98.31 188 ARG A O 1
ATOM 1462 N N . ALA A 1 189 ? 11.158 6.711 11.406 1.00 98.38 189 ALA A N 1
ATOM 1463 C CA . ALA A 1 189 ? 11.543 7.947 12.078 1.00 98.38 189 ALA A CA 1
ATOM 1464 C C . ALA A 1 189 ? 10.408 8.984 12.074 1.00 98.38 189 ALA A C 1
ATOM 1466 O O . ALA A 1 189 ? 10.089 9.533 13.125 1.00 98.38 189 ALA A O 1
ATOM 1467 N N . ASP A 1 190 ? 9.785 9.229 10.918 1.00 98.25 190 ASP A N 1
ATOM 1468 C CA . ASP A 1 190 ? 8.745 10.253 10.770 1.00 98.25 190 ASP A CA 1
ATOM 1469 C C . ASP A 1 190 ? 7.431 9.858 11.460 1.00 98.25 190 ASP A C 1
ATOM 1471 O O . ASP A 1 190 ? 6.776 10.726 12.025 1.00 98.25 190 ASP A O 1
ATOM 1475 N N . LEU A 1 191 ? 7.094 8.563 11.499 1.00 96.56 191 LEU A N 1
ATOM 1476 C CA . LEU A 1 191 ? 5.952 8.027 12.257 1.00 96.56 191 LEU A CA 1
ATOM 1477 C C . LEU A 1 191 ? 6.282 7.750 13.732 1.00 96.56 191 LEU A C 1
ATOM 1479 O O . LEU A 1 191 ? 5.418 7.294 14.482 1.00 96.56 191 LEU A O 1
ATOM 1483 N N . GLN A 1 192 ? 7.527 7.999 14.155 1.00 96.19 192 GLN A N 1
ATOM 1484 C CA . GLN A 1 192 ? 8.013 7.775 15.522 1.00 96.19 192 GLN A CA 1
ATOM 1485 C C . GLN A 1 192 ? 7.780 6.338 16.022 1.00 96.19 192 GLN A C 1
ATOM 1487 O O . GLN A 1 192 ? 7.499 6.104 17.194 1.00 96.19 192 GLN A O 1
ATOM 1492 N N . SER A 1 193 ? 7.909 5.360 15.124 1.00 95.44 193 SER A N 1
ATOM 1493 C CA . SER A 1 193 ? 7.698 3.941 15.405 1.00 95.44 193 SER A CA 1
ATOM 1494 C C . SER A 1 193 ? 8.917 3.137 14.927 1.00 95.44 193 SER A C 1
ATOM 1496 O O . SER A 1 193 ? 8.944 2.637 13.799 1.00 95.44 193 SER A O 1
ATOM 1498 N N . PRO A 1 194 ? 9.984 3.037 15.747 1.00 95.31 194 PRO A N 1
ATOM 1499 C CA . PRO A 1 194 ? 11.245 2.398 15.355 1.00 95.31 194 PRO A CA 1
ATOM 1500 C C . PRO A 1 194 ? 11.113 0.890 15.094 1.00 95.31 194 PRO A C 1
ATOM 1502 O O . PRO A 1 194 ? 11.919 0.321 14.358 1.00 95.31 194 PRO A O 1
ATOM 1505 N N . THR A 1 195 ? 10.091 0.252 15.664 1.00 93.81 195 THR A N 1
ATOM 1506 C CA . THR A 1 195 ? 9.779 -1.175 15.518 1.00 93.81 195 THR A CA 1
ATOM 1507 C C . THR A 1 195 ? 8.629 -1.440 14.546 1.00 93.81 195 THR A C 1
ATOM 1509 O O . THR A 1 195 ? 8.241 -2.597 14.407 1.00 93.81 195 THR A O 1
ATOM 1512 N N . LEU A 1 196 ? 8.117 -0.420 13.836 1.00 95.56 196 LEU A N 1
ATOM 1513 C CA . LEU A 1 196 ? 6.971 -0.568 12.934 1.00 95.56 196 LEU A CA 1
ATOM 1514 C C . LEU A 1 196 ? 7.156 -1.743 11.974 1.00 95.56 196 LEU A C 1
ATOM 1516 O O . LEU A 1 196 ? 8.145 -1.793 11.228 1.00 95.56 196 LEU A O 1
ATOM 1520 N N . LEU A 1 197 ? 6.187 -2.655 11.979 1.00 96.31 197 LEU A N 1
ATOM 1521 C CA . LEU A 1 197 ? 6.173 -3.817 11.108 1.00 96.31 197 LEU A CA 1
ATOM 1522 C C . LEU A 1 197 ? 5.951 -3.405 9.653 1.00 96.31 197 LEU A C 1
ATOM 1524 O O . LEU A 1 197 ? 5.008 -2.679 9.333 1.00 96.31 197 LEU A O 1
ATOM 1528 N N . ILE A 1 198 ? 6.802 -3.905 8.762 1.00 97.00 198 ILE A N 1
ATOM 1529 C CA . ILE A 1 198 ? 6.666 -3.712 7.319 1.00 97.00 198 ILE A CA 1
ATOM 1530 C C . ILE A 1 198 ? 6.517 -5.075 6.648 1.00 97.00 198 ILE A C 1
ATOM 1532 O O . ILE A 1 198 ? 7.422 -5.907 6.708 1.00 97.00 198 ILE A O 1
ATOM 1536 N N . PHE A 1 199 ? 5.402 -5.279 5.957 1.00 95.81 199 PHE A N 1
ATOM 1537 C CA . PHE A 1 199 ? 5.234 -6.358 4.993 1.00 95.81 199 PHE A CA 1
ATOM 1538 C C . PHE A 1 199 ? 5.604 -5.831 3.616 1.00 95.81 199 PHE A C 1
ATOM 1540 O O . PHE A 1 199 ? 4.847 -5.054 3.043 1.00 95.81 199 PHE A O 1
ATOM 1547 N N . GLN A 1 200 ? 6.752 -6.233 3.078 1.00 96.62 200 GLN A N 1
ATOM 1548 C CA . GLN A 1 200 ? 7.094 -5.930 1.690 1.00 96.62 200 GLN A CA 1
ATOM 1549 C C . GLN A 1 200 ? 6.837 -7.128 0.774 1.00 96.62 200 GLN A C 1
ATOM 1551 O O . GLN A 1 200 ? 6.858 -8.276 1.219 1.00 96.62 200 GLN A O 1
ATOM 1556 N N . VAL A 1 201 ? 6.642 -6.871 -0.516 1.00 96.25 201 VAL A N 1
ATOM 1557 C CA . VAL A 1 201 ? 6.358 -7.914 -1.507 1.00 96.25 201 VAL A CA 1
ATOM 1558 C C . VAL A 1 201 ? 7.468 -7.990 -2.550 1.00 96.25 201 VAL A C 1
ATOM 1560 O O . VAL A 1 201 ? 7.718 -7.021 -3.267 1.00 96.25 201 VAL A O 1
ATOM 1563 N N . ALA A 1 202 ? 8.110 -9.156 -2.660 1.00 97.69 202 ALA A N 1
ATOM 1564 C CA . ALA A 1 202 ? 9.025 -9.456 -3.749 1.00 97.69 202 ALA A CA 1
ATOM 1565 C C . ALA A 1 202 ? 8.236 -9.708 -5.041 1.00 97.69 202 ALA A C 1
ATOM 1567 O O . ALA A 1 202 ? 7.323 -10.533 -5.064 1.00 97.69 202 ALA A O 1
ATOM 1568 N N . LEU A 1 203 ? 8.579 -8.992 -6.113 1.00 97.31 203 LEU A N 1
ATOM 1569 C CA . LEU A 1 203 ? 7.708 -8.822 -7.283 1.00 97.31 203 LEU A CA 1
ATOM 1570 C C . LEU A 1 203 ? 7.312 -10.127 -7.994 1.00 97.31 203 LEU A C 1
ATOM 1572 O O . LEU A 1 203 ? 8.174 -10.943 -8.314 1.00 97.31 203 LEU A O 1
ATOM 1576 N N . ALA A 1 204 ? 6.040 -10.271 -8.371 1.00 94.06 204 ALA A N 1
ATOM 1577 C CA . ALA A 1 204 ? 5.593 -11.318 -9.300 1.00 94.06 204 ALA A CA 1
ATOM 1578 C C . ALA A 1 204 ? 6.056 -11.083 -10.752 1.00 94.06 204 ALA A C 1
ATOM 1580 O O . ALA A 1 204 ? 6.284 -12.029 -11.504 1.00 94.06 204 ALA A O 1
ATOM 1581 N N . SER A 1 205 ? 6.161 -9.812 -11.140 1.00 96.19 205 SER A N 1
ATOM 1582 C CA . SER A 1 205 ? 6.302 -9.322 -12.516 1.00 96.19 205 SER A CA 1
ATOM 1583 C C . SER A 1 205 ? 7.110 -8.014 -12.541 1.00 96.19 205 SER A C 1
ATOM 1585 O O . SER A 1 205 ? 7.498 -7.487 -11.501 1.00 96.19 205 SER A O 1
ATOM 1587 N N . GLY A 1 206 ? 7.385 -7.459 -13.722 1.00 95.00 206 GLY A N 1
ATOM 1588 C CA . GLY A 1 206 ? 8.084 -6.180 -13.852 1.00 95.00 206 GLY A CA 1
ATOM 1589 C C . GLY A 1 206 ? 7.899 -5.549 -15.227 1.00 95.00 206 GLY A C 1
ATOM 1590 O O . GLY A 1 206 ? 7.533 -6.226 -16.183 1.00 95.00 206 GLY A O 1
ATOM 1591 N N . GLN A 1 207 ? 8.136 -4.240 -15.329 1.00 95.12 207 GLN A N 1
ATOM 1592 C CA . GLN A 1 207 ? 8.004 -3.486 -16.584 1.00 95.12 207 GLN A CA 1
ATOM 1593 C C . GLN A 1 207 ? 9.238 -3.581 -17.493 1.00 95.12 207 GLN A C 1
ATOM 1595 O O . GLN A 1 207 ? 9.172 -3.212 -18.665 1.00 95.12 207 GLN A O 1
ATOM 1600 N N . GLY A 1 208 ? 10.376 -4.025 -16.964 1.00 95.25 208 GLY A N 1
ATOM 1601 C CA . GLY A 1 208 ? 11.638 -4.099 -17.683 1.00 95.25 208 GLY A CA 1
ATOM 1602 C C . GLY A 1 208 ? 12.451 -5.340 -17.352 1.00 95.25 208 GLY A C 1
ATOM 1603 O O . GLY A 1 208 ? 12.012 -6.243 -16.651 1.00 95.25 208 GLY A O 1
ATOM 1604 N N . ARG A 1 209 ? 13.666 -5.398 -17.899 1.00 97.62 209 ARG A N 1
ATOM 1605 C CA . ARG A 1 209 ? 14.511 -6.603 -17.892 1.00 97.62 209 ARG A CA 1
ATOM 1606 C C . ARG A 1 209 ? 15.223 -6.893 -16.568 1.00 97.62 209 ARG A C 1
ATOM 1608 O O . ARG A 1 209 ? 15.848 -7.940 -16.451 1.00 97.62 209 ARG A O 1
ATOM 1615 N N . TYR A 1 210 ? 15.171 -5.982 -15.598 1.00 98.50 210 TYR A N 1
ATOM 1616 C CA . TYR A 1 210 ? 15.921 -6.081 -14.340 1.00 98.50 210 TYR A CA 1
ATOM 1617 C C . TYR A 1 210 ? 15.077 -6.609 -13.169 1.00 98.50 210 TYR A C 1
ATOM 1619 O O . TYR A 1 210 ? 15.341 -6.284 -12.015 1.00 98.50 210 TYR A O 1
ATOM 1627 N N . ILE A 1 211 ? 14.058 -7.430 -13.455 1.00 98.00 211 ILE A N 1
ATOM 1628 C CA . ILE A 1 211 ? 13.139 -7.990 -12.445 1.00 98.00 211 ILE A CA 1
ATOM 1629 C C . ILE A 1 211 ? 13.902 -8.752 -11.364 1.00 98.00 211 ILE A C 1
ATOM 1631 O O . ILE A 1 211 ? 13.705 -8.493 -10.182 1.00 98.00 211 ILE A O 1
ATOM 1635 N N . GLU A 1 212 ? 14.797 -9.659 -11.758 1.00 98.38 212 GLU A N 1
ATOM 1636 C CA . GLU A 1 212 ? 15.523 -10.489 -10.791 1.00 98.38 212 GLU A CA 1
ATOM 1637 C C . GLU A 1 212 ? 16.461 -9.650 -9.907 1.00 98.38 212 GLU A C 1
ATOM 1639 O O . GLU A 1 212 ? 16.556 -9.929 -8.722 1.00 98.38 212 GLU A O 1
ATOM 1644 N N . GLN A 1 213 ? 17.040 -8.549 -10.407 1.00 98.62 213 GLN A N 1
ATOM 1645 C CA . GLN A 1 213 ? 17.853 -7.641 -9.578 1.00 98.62 213 GLN A CA 1
ATOM 1646 C C . GLN A 1 213 ? 17.014 -6.930 -8.507 1.00 98.62 213 GLN A C 1
ATOM 1648 O O . GLN A 1 213 ? 17.413 -6.860 -7.345 1.00 98.62 213 GLN A O 1
ATOM 1653 N N . VAL A 1 214 ? 15.828 -6.429 -8.873 1.00 98.75 214 VAL A N 1
ATOM 1654 C CA . VAL A 1 214 ? 14.908 -5.807 -7.904 1.00 98.75 214 VAL A CA 1
ATOM 1655 C C . VAL A 1 214 ? 14.399 -6.843 -6.898 1.00 98.75 214 VAL A C 1
ATOM 1657 O O . VAL A 1 214 ? 14.342 -6.561 -5.702 1.00 98.75 214 VAL A O 1
ATOM 1660 N N . ARG A 1 215 ? 14.096 -8.067 -7.344 1.00 98.62 215 ARG A N 1
ATOM 1661 C CA . ARG A 1 215 ? 13.689 -9.164 -6.454 1.00 98.62 215 ARG A CA 1
ATOM 1662 C C . ARG A 1 215 ? 14.798 -9.588 -5.496 1.00 98.62 215 ARG A C 1
ATOM 1664 O O . ARG A 1 215 ? 14.525 -9.760 -4.314 1.00 98.62 215 ARG A O 1
ATOM 1671 N N . GLU A 1 216 ? 16.032 -9.737 -5.973 1.00 98.62 216 GLU A N 1
ATOM 1672 C CA . GLU A 1 216 ? 17.204 -10.018 -5.133 1.00 98.62 216 GLU A CA 1
ATOM 1673 C C . GLU A 1 216 ? 17.381 -8.934 -4.065 1.00 98.62 216 GLU A C 1
ATOM 1675 O O . GLU A 1 216 ? 17.610 -9.247 -2.896 1.00 98.62 216 GLU A O 1
ATOM 1680 N N . ALA A 1 217 ? 17.192 -7.663 -4.431 1.00 98.56 217 ALA A N 1
ATOM 1681 C CA . ALA A 1 217 ? 17.204 -6.558 -3.481 1.00 98.56 217 ALA A CA 1
ATOM 1682 C C . ALA A 1 217 ? 16.103 -6.682 -2.413 1.00 98.56 217 ALA A C 1
ATOM 1684 O O . ALA A 1 217 ? 16.398 -6.488 -1.237 1.00 98.56 217 ALA A O 1
ATOM 1685 N N . GLN A 1 218 ? 14.868 -7.028 -2.796 1.00 98.62 218 GLN A N 1
ATOM 1686 C CA . GLN A 1 218 ? 13.725 -7.194 -1.883 1.00 98.62 218 GLN A CA 1
ATOM 1687 C C . GLN A 1 218 ? 13.896 -8.393 -0.941 1.00 98.62 218 GLN A C 1
ATOM 1689 O O . GLN A 1 218 ? 13.705 -8.273 0.270 1.00 98.62 218 GLN A O 1
ATOM 1694 N N . LEU A 1 219 ? 14.288 -9.547 -1.484 1.00 98.00 219 LEU A N 1
ATOM 1695 C CA . LEU A 1 219 ? 14.531 -10.778 -0.727 1.00 98.00 219 LEU A CA 1
ATOM 1696 C C . LEU A 1 219 ? 15.761 -10.659 0.182 1.00 98.00 219 LEU A C 1
ATOM 1698 O O . LEU A 1 219 ? 15.794 -11.268 1.245 1.00 98.00 219 LEU A O 1
ATOM 1702 N N . GLY A 1 220 ? 16.752 -9.860 -0.217 1.00 97.25 220 GLY A N 1
ATOM 1703 C CA . GLY A 1 220 ? 17.981 -9.624 0.536 1.00 97.25 220 GLY A CA 1
ATOM 1704 C C . GLY A 1 220 ? 17.909 -8.495 1.570 1.00 97.25 220 GLY A C 1
ATOM 1705 O O . GLY A 1 220 ? 18.961 -8.115 2.098 1.00 97.25 220 GLY A O 1
ATOM 1706 N N . ILE A 1 221 ? 16.734 -7.907 1.833 1.00 94.56 221 ILE A N 1
ATOM 1707 C CA . ILE A 1 221 ? 16.563 -6.931 2.921 1.00 94.56 221 ILE A CA 1
ATOM 1708 C C . ILE A 1 221 ? 16.785 -7.625 4.262 1.00 94.56 221 ILE A C 1
ATOM 1710 O O . ILE A 1 221 ? 16.156 -8.633 4.565 1.00 94.56 221 ILE A O 1
ATOM 1714 N N . ASN A 1 222 ? 17.657 -7.041 5.080 1.00 94.00 222 ASN A N 1
ATOM 1715 C CA . ASN A 1 222 ? 17.966 -7.527 6.418 1.00 94.00 222 ASN A CA 1
ATOM 1716 C C . ASN A 1 222 ? 17.775 -6.393 7.432 1.00 94.00 222 ASN A C 1
ATOM 1718 O O . ASN A 1 222 ? 18.735 -5.806 7.929 1.00 94.00 222 ASN A O 1
ATOM 1722 N N . LEU A 1 223 ? 16.513 -6.036 7.669 1.00 94.25 223 LEU A N 1
ATOM 1723 C CA . LEU A 1 223 ? 16.104 -5.036 8.652 1.00 94.25 223 LEU A CA 1
ATOM 1724 C C . LEU A 1 223 ? 15.173 -5.689 9.682 1.00 94.25 223 LEU A C 1
ATOM 1726 O O . LEU A 1 223 ? 14.347 -6.521 9.303 1.00 94.25 223 LEU A O 1
ATOM 1730 N N . PRO A 1 224 ? 15.244 -5.301 10.968 1.00 94.12 224 PRO A N 1
ATOM 1731 C CA . PRO A 1 224 ? 14.331 -5.820 11.983 1.00 94.12 224 PRO A CA 1
ATOM 1732 C C . PRO A 1 224 ? 12.888 -5.447 11.638 1.00 94.12 224 PRO A C 1
ATOM 1734 O O . PRO A 1 224 ? 12.648 -4.371 11.084 1.00 94.12 224 PRO A O 1
ATOM 1737 N N . ASN A 1 225 ? 11.933 -6.313 11.983 1.00 94.62 225 ASN A N 1
ATOM 1738 C CA . ASN A 1 225 ? 10.494 -6.132 11.743 1.00 94.62 225 ASN A CA 1
ATOM 1739 C C . ASN A 1 225 ? 10.148 -5.796 10.281 1.00 94.62 225 ASN A C 1
ATOM 1741 O O . ASN A 1 225 ? 9.240 -5.010 10.007 1.00 94.62 225 ASN A O 1
ATOM 1745 N N . VAL A 1 226 ? 10.899 -6.365 9.335 1.00 96.31 226 VAL A N 1
ATOM 1746 C CA . VAL A 1 226 ? 10.567 -6.357 7.909 1.00 96.31 226 VAL A CA 1
ATOM 1747 C C . VAL A 1 226 ? 10.397 -7.798 7.453 1.00 96.31 226 VAL A C 1
ATOM 1749 O O . VAL A 1 226 ? 11.302 -8.613 7.607 1.00 96.31 226 VAL A O 1
ATOM 1752 N N . ILE A 1 227 ? 9.231 -8.110 6.898 1.00 94.25 227 ILE A N 1
ATOM 1753 C CA . ILE A 1 227 ? 8.888 -9.441 6.403 1.00 94.25 227 ILE A CA 1
ATOM 1754 C C . ILE A 1 227 ? 8.663 -9.345 4.898 1.00 94.25 227 ILE A C 1
ATOM 1756 O O . ILE A 1 227 ? 7.839 -8.555 4.437 1.00 94.25 227 ILE A O 1
ATOM 1760 N N . THR A 1 228 ? 9.393 -10.162 4.137 1.00 94.38 228 THR A N 1
ATOM 1761 C CA . THR A 1 228 ? 9.273 -10.221 2.676 1.00 94.38 228 THR A CA 1
ATOM 1762 C C . THR A 1 228 ? 8.378 -11.374 2.243 1.00 94.38 228 THR A C 1
ATOM 1764 O O . THR A 1 228 ? 8.602 -12.529 2.601 1.00 94.38 228 THR A O 1
ATOM 1767 N N . ILE A 1 229 ? 7.371 -11.053 1.438 1.00 91.75 229 ILE A N 1
ATOM 1768 C CA . ILE A 1 229 ? 6.400 -11.990 0.874 1.00 91.75 229 ILE A CA 1
ATOM 1769 C C . ILE A 1 229 ? 6.734 -12.188 -0.597 1.00 91.75 229 ILE A C 1
ATOM 1771 O O . ILE A 1 229 ? 6.813 -11.215 -1.339 1.00 91.75 229 ILE A O 1
ATOM 1775 N N . ASP A 1 230 ? 6.935 -13.428 -1.036 1.00 92.94 230 ASP A N 1
ATOM 1776 C CA . ASP A 1 230 ? 7.255 -13.698 -2.437 1.00 92.94 230 ASP A CA 1
ATOM 1777 C C . ASP A 1 230 ? 5.989 -13.880 -3.283 1.00 92.94 230 ASP A C 1
ATOM 1779 O O . ASP A 1 230 ? 5.244 -14.842 -3.096 1.00 92.94 230 ASP A O 1
ATOM 1783 N N . ALA A 1 231 ? 5.769 -12.966 -4.229 1.00 90.69 231 ALA A N 1
ATOM 1784 C CA . ALA A 1 231 ? 4.654 -13.007 -5.171 1.00 90.69 231 ALA A CA 1
ATOM 1785 C C . ALA A 1 231 ? 4.985 -13.769 -6.473 1.00 90.69 231 ALA A C 1
ATOM 1787 O O . ALA A 1 231 ? 4.155 -13.845 -7.382 1.00 90.69 231 ALA A O 1
ATOM 1788 N N . LYS A 1 232 ? 6.192 -14.336 -6.614 1.00 91.00 232 LYS A N 1
ATOM 1789 C CA . LYS A 1 232 ? 6.591 -15.074 -7.822 1.00 91.00 232 LYS A CA 1
ATOM 1790 C C . LYS A 1 232 ? 5.648 -16.245 -8.099 1.00 91.00 232 LYS A C 1
ATOM 1792 O O . LYS A 1 232 ? 5.411 -17.095 -7.246 1.00 91.00 232 LYS A O 1
ATOM 1797 N N . GLY A 1 233 ? 5.172 -16.314 -9.342 1.00 88.94 233 GLY A N 1
ATOM 1798 C CA . GLY A 1 233 ? 4.306 -17.393 -9.824 1.00 88.94 233 GLY A CA 1
ATOM 1799 C C . GLY A 1 233 ? 2.811 -17.175 -9.593 1.00 88.94 233 GLY A C 1
ATOM 1800 O O . GLY A 1 233 ? 2.031 -18.040 -9.981 1.00 88.94 233 GLY A O 1
ATOM 1801 N N . LEU A 1 234 ? 2.408 -16.046 -9.006 1.00 85.88 234 LEU A N 1
ATOM 1802 C CA . LEU A 1 234 ? 1.000 -15.661 -8.954 1.00 85.88 234 LEU A CA 1
ATOM 1803 C C . LEU A 1 234 ? 0.463 -15.313 -10.347 1.00 85.88 234 LEU A C 1
ATOM 1805 O O . LEU A 1 234 ? 1.222 -14.827 -11.193 1.00 85.88 234 LEU A O 1
ATOM 1809 N N . PRO A 1 235 ? -0.833 -15.556 -10.606 1.00 88.19 235 PRO A N 1
ATOM 1810 C CA . PRO A 1 235 ? -1.430 -15.310 -11.904 1.00 88.19 235 PRO A CA 1
ATOM 1811 C C . PRO A 1 235 ? -1.453 -13.821 -12.219 1.00 88.19 235 PRO A C 1
ATOM 1813 O O . PRO A 1 235 ? -1.901 -12.979 -11.433 1.00 88.19 235 PRO A O 1
ATOM 1816 N N . LEU A 1 236 ? -1.020 -13.528 -13.434 1.00 89.62 236 LEU A N 1
ATOM 1817 C CA . LEU A 1 236 ? -1.046 -12.197 -14.001 1.00 89.62 236 LEU A CA 1
ATOM 1818 C C . LEU A 1 236 ? -2.237 -12.070 -14.943 1.00 89.62 236 LEU A C 1
ATOM 1820 O O . LEU A 1 236 ? -2.687 -13.036 -15.561 1.00 89.62 236 LEU A O 1
ATOM 1824 N N . GLN A 1 237 ? -2.733 -10.851 -15.060 1.00 89.00 237 GLN A N 1
ATOM 1825 C CA . GLN A 1 237 ? -3.673 -10.456 -16.090 1.00 89.00 237 GLN A CA 1
ATOM 1826 C C . GLN A 1 237 ? -3.041 -10.584 -17.484 1.00 89.00 237 GLN A C 1
ATOM 1828 O O . GLN A 1 237 ? -1.819 -10.719 -17.606 1.00 89.00 237 GLN A O 1
ATOM 1833 N N . PRO A 1 238 ? -3.845 -10.488 -18.561 1.00 90.31 238 PRO A N 1
ATOM 1834 C CA . PRO A 1 238 ? -3.341 -10.596 -19.932 1.00 90.31 238 PRO A CA 1
ATOM 1835 C C . PRO A 1 238 ? -2.240 -9.591 -20.304 1.00 90.31 238 PRO A C 1
ATOM 1837 O O . PRO A 1 238 ? -1.547 -9.792 -21.297 1.00 90.31 238 PRO A O 1
ATOM 1840 N N . ASP A 1 239 ? -2.067 -8.512 -19.533 1.00 90.56 239 ASP A N 1
ATOM 1841 C CA . ASP A 1 239 ? -0.984 -7.546 -19.731 1.00 90.56 239 ASP A CA 1
ATOM 1842 C C . ASP A 1 239 ? 0.396 -8.040 -19.261 1.00 90.56 239 ASP A C 1
ATOM 1844 O O . ASP A 1 239 ? 1.400 -7.379 -19.531 1.00 90.56 239 ASP A O 1
ATOM 1848 N N . GLY A 1 240 ? 0.459 -9.185 -18.571 1.00 91.62 240 GLY A N 1
ATOM 1849 C CA . GLY A 1 240 ? 1.695 -9.771 -18.052 1.00 91.62 240 GLY A CA 1
ATOM 1850 C C . GLY A 1 240 ? 2.368 -8.942 -16.955 1.00 91.62 240 GLY A C 1
ATOM 1851 O O . GLY A 1 240 ? 3.535 -9.180 -16.646 1.00 91.62 240 GLY A O 1
ATOM 1852 N N . LEU A 1 241 ? 1.664 -7.967 -16.371 1.00 92.56 241 LEU A N 1
ATOM 1853 C CA . LEU A 1 241 ? 2.211 -7.035 -15.388 1.00 92.56 241 LEU A CA 1
ATOM 1854 C C . LEU A 1 241 ? 1.413 -7.035 -14.086 1.00 92.56 241 LEU A C 1
ATOM 1856 O O . LEU A 1 241 ? 2.012 -7.040 -13.012 1.00 92.56 241 LEU A O 1
ATOM 1860 N N . HIS A 1 242 ? 0.087 -7.015 -14.148 1.00 92.44 242 HIS A N 1
ATOM 1861 C CA . HIS A 1 242 ? -0.734 -6.873 -12.949 1.00 92.44 242 HIS A CA 1
ATOM 1862 C C . HIS A 1 242 ? -1.301 -8.205 -12.471 1.00 92.44 242 HIS A C 1
ATOM 1864 O O . HIS A 1 242 ? -1.635 -9.057 -13.285 1.00 92.44 242 HIS A O 1
ATOM 1870 N N . LEU A 1 243 ? -1.461 -8.374 -11.158 1.00 89.06 243 LEU A N 1
ATOM 1871 C CA . LEU A 1 243 ? -2.127 -9.549 -10.589 1.00 89.06 243 LEU A CA 1
ATOM 1872 C C . LEU A 1 243 ? -3.618 -9.588 -10.974 1.00 89.06 243 LEU A C 1
ATOM 1874 O O . LEU A 1 243 ? -4.252 -8.546 -11.182 1.00 89.06 243 LEU A O 1
ATOM 1878 N N . THR A 1 244 ? -4.173 -10.797 -11.092 1.00 85.44 244 THR A N 1
ATOM 1879 C CA . THR A 1 244 ? -5.620 -11.018 -11.290 1.00 85.44 244 THR A CA 1
ATOM 1880 C C . THR A 1 244 ? -6.412 -10.807 -9.992 1.00 85.44 244 THR A C 1
ATOM 1882 O O . THR A 1 244 ? -5.834 -10.788 -8.908 1.00 85.44 244 THR A O 1
ATOM 1885 N N . ALA A 1 245 ? -7.741 -10.656 -10.089 1.00 76.44 245 ALA A N 1
ATOM 1886 C CA . ALA A 1 245 ? -8.616 -10.595 -8.908 1.00 76.44 245 ALA A CA 1
ATOM 1887 C C . ALA A 1 245 ? -8.703 -11.948 -8.179 1.00 76.44 245 ALA A C 1
ATOM 1889 O O . ALA A 1 245 ? -8.826 -11.982 -6.961 1.00 76.44 245 ALA A O 1
ATOM 1890 N N . GLU A 1 246 ? -8.573 -13.054 -8.917 1.00 65.31 246 GLU A N 1
ATOM 1891 C CA . GLU A 1 246 ? -8.571 -14.418 -8.375 1.00 65.31 246 GLU A CA 1
ATOM 1892 C C . GLU A 1 246 ? -7.313 -14.745 -7.564 1.00 65.31 246 GLU A C 1
ATOM 1894 O O . GLU A 1 246 ? -7.303 -15.773 -6.913 1.00 65.31 246 GLU A O 1
ATOM 1899 N N . GLY A 1 247 ? -6.305 -13.858 -7.537 1.00 48.84 247 GLY A N 1
ATOM 1900 C CA . GLY A 1 247 ? -5.149 -13.885 -6.626 1.00 48.84 247 GLY A CA 1
ATOM 1901 C C . GLY A 1 247 ? -5.479 -13.749 -5.131 1.00 48.84 247 GLY A C 1
ATOM 1902 O O . GLY A 1 247 ? -4.558 -13.727 -4.315 1.00 48.84 247 GLY A O 1
ATOM 1903 N N . ALA A 1 248 ? -6.767 -13.672 -4.779 1.00 36.00 248 ALA A N 1
ATOM 1904 C CA . ALA A 1 248 ? -7.270 -13.474 -3.428 1.00 36.00 248 ALA A CA 1
ATOM 1905 C C . ALA A 1 248 ? -8.139 -14.625 -2.873 1.00 36.00 248 ALA A C 1
ATOM 1907 O O . ALA A 1 248 ? -8.591 -14.487 -1.742 1.00 36.00 248 ALA A O 1
ATOM 1908 N N . GLY A 1 249 ? -8.336 -15.756 -3.574 1.00 29.55 249 GLY A N 1
ATOM 1909 C CA . GLY A 1 249 ? -9.219 -16.813 -3.051 1.00 29.55 249 GLY A CA 1
ATOM 1910 C C . GLY A 1 249 ? -9.131 -18.209 -3.673 1.00 29.55 249 GLY A C 1
ATOM 1911 O O . GLY 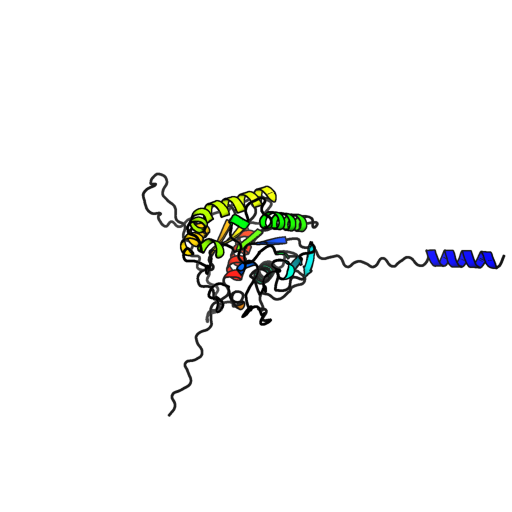A 1 249 ? -9.556 -18.404 -4.806 1.00 29.55 249 GLY A O 1
ATOM 1912 N N . SER A 1 250 ? -8.633 -19.187 -2.900 1.00 28.70 250 SER A N 1
ATOM 1913 C CA . SER A 1 250 ? -9.281 -20.496 -2.651 1.00 28.70 250 SER A CA 1
ATOM 1914 C C . SER A 1 250 ? -8.378 -21.387 -1.778 1.00 28.70 250 SER A C 1
ATOM 1916 O O . SER A 1 250 ? -7.224 -21.636 -2.132 1.00 28.70 250 SER A O 1
ATOM 1918 N N . GLU A 1 251 ? -8.902 -21.889 -0.656 1.00 33.31 251 GLU A N 1
ATOM 1919 C CA . GLU A 1 251 ? -8.242 -22.874 0.212 1.00 33.31 251 GLU A CA 1
ATOM 1920 C C . GLU A 1 251 ? -8.003 -24.213 -0.517 1.00 33.31 251 GLU A C 1
ATOM 1922 O O . GLU A 1 251 ? -8.937 -24.811 -1.054 1.00 33.31 251 GLU A O 1
ATOM 1927 N N . GLU A 1 252 ? -6.776 -24.746 -0.470 1.00 28.55 252 GLU A N 1
ATOM 1928 C CA . GLU A 1 252 ? -6.532 -26.161 -0.773 1.00 28.55 252 GLU A CA 1
ATOM 1929 C C . GLU A 1 252 ? -7.100 -27.022 0.366 1.00 28.55 252 GLU A C 1
ATOM 1931 O O . GLU A 1 252 ? -6.593 -27.025 1.489 1.00 28.55 252 GLU A O 1
ATOM 1936 N N . ARG A 1 253 ? -8.149 -27.794 0.067 1.00 25.30 253 ARG A N 1
ATOM 1937 C CA . ARG A 1 253 ? -8.573 -28.938 0.877 1.00 25.30 253 ARG A CA 1
ATOM 1938 C C . ARG A 1 253 ? -8.099 -30.201 0.155 1.00 25.30 253 ARG A C 1
ATOM 1940 O O . ARG A 1 253 ? -8.612 -30.540 -0.905 1.00 25.30 253 ARG A O 1
ATOM 1947 N N . ASN A 1 254 ? -7.092 -30.868 0.705 1.00 30.97 254 ASN A N 1
ATOM 1948 C CA . ASN A 1 254 ? -6.636 -32.180 0.247 1.00 30.97 254 ASN A CA 1
ATOM 1949 C C . ASN A 1 254 ? -7.687 -33.267 0.565 1.00 30.97 254 ASN A C 1
ATOM 1951 O O . ASN A 1 254 ? -8.432 -33.149 1.541 1.00 30.97 254 ASN A O 1
ATOM 1955 N N . GLU A 1 255 ? -7.737 -34.329 -0.253 1.00 36.69 255 GLU A N 1
ATOM 1956 C CA . GLU A 1 255 ? -8.766 -35.396 -0.237 1.00 36.69 255 GLU A CA 1
ATOM 1957 C C . GLU A 1 255 ? -8.863 -36.205 1.079 1.00 36.69 255 GLU A C 1
ATOM 1959 O O . GLU A 1 255 ? -9.749 -37.043 1.220 1.00 36.69 255 GLU A O 1
ATOM 1964 N N . GLU A 1 256 ? -8.025 -35.922 2.081 1.00 35.25 256 GLU A N 1
ATOM 1965 C CA . GLU A 1 256 ? -7.999 -36.637 3.367 1.00 35.25 256 GLU A CA 1
ATOM 1966 C C . GLU A 1 256 ? -8.216 -35.746 4.608 1.00 35.25 256 GLU A C 1
ATOM 1968 O O . GLU A 1 256 ? -8.178 -36.236 5.735 1.00 35.25 256 GLU A O 1
ATOM 1973 N N . GLY A 1 257 ? -8.500 -34.445 4.455 1.00 30.69 257 GLY A N 1
ATOM 1974 C CA . GLY A 1 257 ? -8.995 -33.612 5.565 1.00 30.69 257 GLY A CA 1
ATOM 1975 C C . GLY A 1 257 ? -8.020 -33.348 6.728 1.00 30.69 257 GLY A C 1
ATOM 1976 O O . GLY A 1 257 ? -8.463 -32.917 7.795 1.00 30.69 257 GLY A O 1
ATOM 1977 N N . ALA A 1 258 ? -6.712 -33.550 6.547 1.00 25.09 258 ALA A N 1
ATOM 1978 C CA . ALA A 1 258 ? -5.691 -33.244 7.553 1.00 25.09 258 ALA A CA 1
ATOM 1979 C C . ALA A 1 258 ? -4.852 -32.004 7.179 1.00 25.09 258 ALA A C 1
ATOM 1981 O O . ALA A 1 258 ? -4.303 -31.911 6.080 1.00 25.09 258 ALA A O 1
ATOM 1982 N N . LYS A 1 259 ? -4.721 -31.065 8.133 1.00 28.80 259 LYS A N 1
ATOM 1983 C CA . LYS A 1 259 ? -3.836 -29.889 8.056 1.00 28.80 259 LYS A CA 1
ATOM 1984 C C . LYS A 1 259 ? -2.386 -30.320 8.298 1.00 28.80 259 LYS A C 1
ATOM 1986 O O . LYS A 1 259 ? -2.043 -30.667 9.424 1.00 28.80 259 LYS A O 1
ATOM 1991 N N . GLU A 1 260 ? -1.530 -30.246 7.281 1.00 23.56 260 GLU A N 1
ATOM 1992 C CA . GLU A 1 260 ? -0.081 -30.424 7.432 1.00 23.56 260 GLU A CA 1
ATOM 1993 C C . GLU A 1 260 ? 0.629 -29.113 7.050 1.00 23.56 260 GLU A C 1
ATOM 1995 O O . GLU A 1 260 ? 0.642 -28.715 5.888 1.00 23.56 260 GLU A O 1
ATOM 2000 N N . ILE A 1 261 ? 1.202 -28.410 8.033 1.00 28.16 261 ILE A N 1
ATOM 2001 C CA . ILE A 1 261 ? 2.100 -27.274 7.781 1.00 28.16 261 ILE A CA 1
ATOM 2002 C C . ILE A 1 261 ? 3.517 -27.845 7.715 1.00 28.16 261 ILE A C 1
ATOM 2004 O O . ILE A 1 261 ? 4.118 -28.149 8.743 1.00 28.16 261 ILE A O 1
ATOM 2008 N N . LYS A 1 262 ? 4.059 -28.004 6.505 1.00 21.92 262 LYS A N 1
ATOM 2009 C CA . LYS A 1 262 ? 5.497 -28.227 6.310 1.00 21.92 262 LYS A CA 1
ATOM 2010 C C . LYS A 1 262 ? 6.181 -26.871 6.172 1.00 21.92 262 LYS A C 1
ATOM 2012 O O . LYS A 1 262 ? 6.151 -26.253 5.112 1.00 21.92 262 LYS A O 1
ATOM 2017 N N . GLU A 1 263 ? 6.766 -26.395 7.268 1.00 26.23 263 GLU A N 1
ATOM 2018 C CA . GLU A 1 263 ? 7.697 -25.269 7.243 1.00 26.23 263 GLU A CA 1
ATOM 2019 C C . GLU A 1 263 ? 9.026 -25.718 6.623 1.00 26.23 263 GLU A C 1
ATOM 2021 O O . GLU A 1 263 ? 9.793 -26.467 7.226 1.00 26.23 263 GLU A O 1
ATOM 2026 N N . GLU A 1 264 ? 9.317 -25.240 5.415 1.00 24.05 264 GLU A N 1
ATOM 2027 C CA . GLU A 1 264 ? 10.689 -25.159 4.918 1.00 24.05 264 GLU A CA 1
ATOM 2028 C C . GLU A 1 264 ? 11.141 -23.699 4.966 1.00 24.05 264 GLU A C 1
ATOM 2030 O O . GLU A 1 264 ? 10.939 -22.921 4.035 1.00 24.05 264 GLU A O 1
ATOM 2035 N N . THR A 1 265 ? 11.755 -23.317 6.080 1.00 28.62 265 THR A N 1
ATOM 2036 C CA . THR A 1 265 ? 12.557 -22.097 6.195 1.00 28.62 265 THR A CA 1
ATOM 2037 C C . THR A 1 265 ? 14.003 -22.420 5.835 1.00 28.62 265 THR A C 1
ATOM 2039 O O . THR A 1 265 ? 14.575 -23.413 6.289 1.00 28.62 265 THR A O 1
ATOM 2042 N N . VAL A 1 266 ? 14.604 -21.592 4.980 1.00 27.58 266 VAL A N 1
ATOM 2043 C CA . VAL A 1 266 ? 16.013 -21.707 4.594 1.00 27.58 266 VAL A CA 1
ATOM 2044 C C . VAL A 1 266 ? 16.719 -20.439 5.047 1.00 27.58 266 VAL A C 1
ATOM 2046 O O . VAL A 1 266 ? 16.493 -19.381 4.470 1.00 27.58 266 VAL A O 1
ATOM 2049 N N . ASP A 1 267 ? 17.541 -20.556 6.089 1.00 31.84 267 ASP A N 1
ATOM 2050 C CA . ASP A 1 267 ? 18.440 -19.492 6.536 1.00 31.84 267 ASP A CA 1
ATOM 2051 C C . ASP A 1 267 ? 19.836 -19.723 5.936 1.00 31.84 267 ASP A C 1
ATOM 2053 O O . ASP A 1 267 ? 20.329 -20.856 5.872 1.00 31.84 267 ASP A O 1
ATOM 2057 N N . PHE A 1 268 ? 20.454 -18.647 5.458 1.00 36.84 268 PHE A N 1
ATOM 2058 C CA . PHE A 1 268 ? 21.785 -18.650 4.863 1.00 36.84 268 PHE A CA 1
ATOM 2059 C C . PHE A 1 268 ? 22.697 -17.808 5.749 1.00 36.84 268 PHE A C 1
ATOM 2061 O O . PHE A 1 268 ? 22.716 -16.581 5.654 1.00 36.84 268 PHE A O 1
ATOM 2068 N N . ARG A 1 269 ? 23.488 -18.468 6.600 1.00 42.53 269 ARG A N 1
ATOM 2069 C CA . ARG A 1 269 ? 24.532 -17.811 7.393 1.00 42.53 269 ARG A CA 1
ATOM 2070 C C . ARG A 1 269 ? 25.903 -18.025 6.766 1.00 42.53 269 ARG A C 1
ATOM 2072 O O . ARG A 1 269 ? 26.278 -19.147 6.420 1.00 42.53 269 ARG A O 1
ATOM 2079 N N . SER A 1 270 ? 26.677 -16.948 6.685 1.00 37.22 270 SER A N 1
ATOM 2080 C CA . SER A 1 270 ? 28.125 -17.038 6.500 1.00 37.22 270 SER A CA 1
ATOM 2081 C C . SER A 1 270 ? 28.780 -17.327 7.859 1.00 37.22 270 SER A C 1
ATOM 2083 O O . SER A 1 270 ? 28.443 -16.650 8.837 1.00 37.22 270 SER A O 1
ATOM 2085 N N . PRO A 1 271 ? 29.693 -18.310 7.968 1.00 39.53 271 PRO A N 1
ATOM 2086 C CA . PRO A 1 271 ? 30.403 -18.579 9.214 1.00 39.53 271 PRO A CA 1
ATOM 2087 C C . PRO A 1 271 ? 31.230 -17.364 9.650 1.00 39.53 271 PRO A C 1
ATOM 2089 O O . PRO A 1 271 ? 31.911 -16.737 8.835 1.00 39.53 271 PRO A O 1
ATOM 2092 N N . ALA A 1 272 ? 31.213 -17.051 10.947 1.00 42.97 272 ALA A N 1
ATOM 2093 C CA . ALA A 1 272 ? 32.071 -16.010 11.502 1.00 42.97 272 ALA A CA 1
ATOM 2094 C C . ALA A 1 272 ? 33.551 -16.368 11.256 1.00 42.97 272 ALA A C 1
ATOM 2096 O O . ALA A 1 272 ? 34.022 -17.411 11.705 1.00 42.97 272 ALA A O 1
ATOM 2097 N N . GLY A 1 273 ? 34.268 -15.505 10.528 1.00 50.44 273 GLY A N 1
ATOM 2098 C CA . GLY A 1 273 ? 35.694 -15.666 10.215 1.00 50.44 273 GLY A CA 1
ATOM 2099 C C . GLY A 1 273 ? 36.031 -16.214 8.820 1.00 50.44 273 GLY A C 1
ATOM 2100 O O . GLY A 1 273 ? 37.213 -16.335 8.513 1.00 50.44 273 GLY A O 1
ATOM 2101 N N . HIS A 1 274 ? 35.046 -16.499 7.958 1.00 53.62 274 HIS A N 1
ATOM 2102 C CA . HIS A 1 274 ? 35.278 -16.964 6.580 1.00 53.62 274 HIS A CA 1
ATOM 2103 C C . HIS A 1 274 ? 34.430 -16.183 5.563 1.00 53.62 274 HIS A C 1
ATOM 2105 O O . HIS A 1 274 ? 33.430 -16.675 5.050 1.00 53.62 274 HIS A O 1
ATOM 2111 N N . GLU A 1 275 ? 34.849 -14.959 5.235 1.00 50.34 275 GLU A N 1
ATOM 2112 C CA . GLU A 1 275 ? 34.135 -14.059 4.306 1.00 50.34 275 GLU A CA 1
ATOM 2113 C C . GLU A 1 275 ? 34.174 -14.506 2.824 1.00 50.34 275 GLU A C 1
ATOM 2115 O O . GLU A 1 275 ? 33.535 -13.886 1.982 1.00 50.34 275 GLU A O 1
ATOM 2120 N N . ASN A 1 276 ? 34.879 -15.601 2.500 1.00 50.50 276 ASN A N 1
ATOM 2121 C CA . ASN A 1 276 ? 35.072 -16.103 1.129 1.00 50.50 276 ASN A CA 1
ATOM 2122 C C . ASN A 1 276 ? 34.477 -17.506 0.865 1.00 50.50 276 ASN A C 1
ATOM 2124 O O . ASN A 1 276 ? 34.770 -18.095 -0.175 1.00 50.50 276 ASN A O 1
ATOM 2128 N N . GLU A 1 277 ? 33.661 -18.063 1.769 1.00 43.50 277 GLU A N 1
ATOM 2129 C CA . GLU A 1 277 ? 32.960 -19.341 1.541 1.00 43.50 277 GLU A CA 1
ATOM 2130 C C . GLU A 1 277 ? 31.455 -19.141 1.280 1.00 43.50 277 GLU A C 1
ATOM 2132 O O . GLU A 1 277 ? 30.838 -18.256 1.878 1.00 43.50 277 GLU A O 1
ATOM 2137 N N . PRO A 1 278 ? 30.830 -19.963 0.410 1.00 39.91 278 PRO A N 1
ATOM 2138 C CA . PRO A 1 278 ? 29.390 -19.911 0.187 1.00 39.91 278 PRO A CA 1
ATOM 2139 C C . PRO A 1 278 ? 28.620 -20.285 1.469 1.00 39.91 278 PRO A C 1
ATOM 2141 O O . PRO A 1 278 ? 29.042 -21.190 2.197 1.00 39.91 278 PRO A O 1
ATOM 2144 N N . PRO A 1 279 ? 27.484 -19.619 1.750 1.00 44.91 279 PRO A N 1
ATOM 2145 C CA . PRO A 1 279 ? 26.729 -19.820 2.983 1.00 44.91 279 PRO A CA 1
ATOM 2146 C C . PRO A 1 279 ? 26.216 -21.261 3.103 1.00 44.91 279 PRO A C 1
ATOM 2148 O O . PRO A 1 279 ? 25.750 -21.859 2.128 1.00 44.91 279 PRO A O 1
ATOM 2151 N N . LYS A 1 280 ? 26.295 -21.821 4.315 1.00 39.00 280 LYS A N 1
ATOM 2152 C CA . LYS A 1 280 ? 25.858 -23.192 4.624 1.00 39.00 280 LYS A CA 1
ATOM 2153 C C . LYS A 1 280 ? 24.459 -23.187 5.243 1.00 39.00 280 LYS A C 1
ATOM 2155 O O . LYS A 1 280 ? 24.096 -22.282 5.987 1.00 39.00 280 LYS A O 1
ATOM 2160 N N . ARG A 1 281 ? 23.683 -24.223 4.912 1.00 35.88 281 ARG A N 1
ATOM 2161 C CA . ARG A 1 281 ? 22.303 -24.447 5.372 1.00 35.88 281 ARG A CA 1
ATOM 2162 C C . ARG A 1 281 ? 22.340 -24.978 6.811 1.00 35.88 281 ARG A C 1
ATOM 2164 O O . ARG A 1 281 ? 22.793 -26.102 7.017 1.00 35.88 281 ARG A O 1
ATOM 2171 N N . GLU A 1 282 ? 21.847 -24.217 7.784 1.00 35.00 282 GLU A N 1
ATOM 2172 C CA . GLU A 1 282 ? 21.698 -24.681 9.173 1.00 35.00 282 GLU A CA 1
ATOM 2173 C C . GLU A 1 282 ? 20.259 -24.500 9.669 1.00 35.00 282 GLU A C 1
ATOM 2175 O O . GLU A 1 282 ? 19.605 -23.498 9.389 1.00 35.00 282 GLU A O 1
ATOM 2180 N N . LYS A 1 283 ? 19.755 -25.500 10.404 1.00 27.81 283 LYS A N 1
ATOM 2181 C CA . LYS A 1 283 ? 18.463 -25.440 11.100 1.00 27.81 283 LYS A CA 1
ATOM 2182 C C 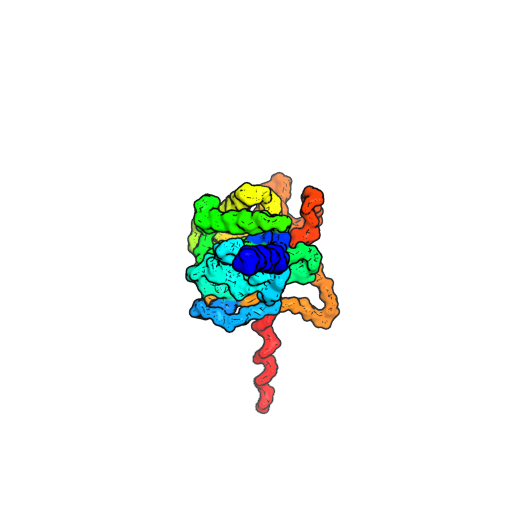. LYS A 1 283 ? 18.655 -24.651 12.394 1.00 27.81 283 LYS A C 1
ATOM 2184 O O . LYS A 1 283 ? 19.360 -25.126 13.281 1.00 27.81 283 LYS A O 1
ATOM 2189 N N . VAL A 1 284 ? 18.018 -23.489 12.515 1.00 31.58 284 VAL A N 1
ATOM 2190 C CA . VAL A 1 284 ? 18.039 -22.683 13.743 1.00 31.58 284 VAL A CA 1
ATOM 2191 C C . VAL A 1 284 ? 16.614 -22.285 14.113 1.00 31.58 284 VAL A C 1
ATOM 2193 O O . VAL A 1 284 ? 15.853 -21.807 13.277 1.00 31.58 284 VAL A O 1
ATOM 2196 N N . GLU A 1 285 ? 16.261 -22.498 15.375 1.00 25.19 285 GLU A N 1
ATOM 2197 C CA . GLU A 1 285 ? 14.998 -22.077 15.978 1.00 25.19 285 GLU A CA 1
ATOM 2198 C C . GLU A 1 285 ? 15.165 -20.645 16.518 1.00 25.19 285 GLU A C 1
ATOM 2200 O O . GLU A 1 285 ? 16.056 -20.381 17.330 1.00 25.19 285 GLU A O 1
ATOM 2205 N N . VAL A 1 286 ? 14.363 -19.693 16.025 1.00 30.53 286 VAL A N 1
ATOM 2206 C CA . VAL A 1 286 ? 14.465 -18.270 16.397 1.00 30.53 286 VAL A CA 1
ATOM 2207 C C . VAL A 1 286 ? 13.390 -17.921 17.423 1.00 30.53 286 VAL A C 1
ATOM 2209 O O . VAL A 1 286 ? 12.215 -17.771 17.092 1.00 30.53 286 VAL A O 1
ATOM 2212 N N . ILE A 1 287 ? 13.809 -17.733 18.674 1.00 24.91 287 ILE A N 1
ATOM 2213 C CA . ILE A 1 287 ? 12.961 -17.201 19.746 1.00 24.91 287 ILE A CA 1
ATOM 2214 C C . ILE A 1 287 ? 12.935 -15.673 19.622 1.00 24.91 287 ILE A C 1
ATOM 2216 O O . ILE A 1 287 ? 13.955 -15.012 19.819 1.00 24.91 287 ILE A O 1
ATOM 2220 N N . HIS A 1 288 ? 11.769 -15.111 19.303 1.00 30.34 288 HIS A N 1
ATOM 2221 C CA . HIS A 1 288 ? 11.545 -13.666 19.325 1.00 30.34 288 HIS A CA 1
ATOM 2222 C C . HIS A 1 288 ? 11.399 -13.199 20.781 1.00 30.34 288 HIS A C 1
ATOM 2224 O O . HIS A 1 288 ? 10.578 -13.731 21.526 1.00 30.34 288 HIS A O 1
ATOM 2230 N N . ARG A 1 289 ? 12.193 -12.206 21.195 1.00 21.62 289 ARG A N 1
ATOM 2231 C CA . ARG A 1 289 ? 11.948 -11.422 22.414 1.00 21.62 289 ARG A CA 1
ATOM 2232 C C . ARG A 1 289 ? 11.584 -10.004 21.999 1.00 21.62 289 ARG A C 1
ATOM 2234 O O . ARG A 1 289 ? 12.404 -9.328 21.384 1.00 21.62 289 ARG A O 1
ATOM 2241 N N . THR A 1 290 ? 10.370 -9.591 22.334 1.00 29.61 290 THR A N 1
ATOM 2242 C CA . THR A 1 290 ? 9.856 -8.225 22.203 1.00 29.61 290 THR A CA 1
ATOM 2243 C C . THR A 1 290 ? 9.498 -7.705 23.593 1.00 29.61 290 THR A C 1
ATOM 2245 O O . THR A 1 290 ? 9.137 -8.493 24.470 1.00 29.61 290 THR A O 1
ATOM 2248 N N . ASP A 1 291 ? 9.666 -6.400 23.804 1.00 30.05 291 ASP A N 1
ATOM 2249 C CA . ASP A 1 291 ? 9.260 -5.710 25.032 1.00 30.05 291 ASP A CA 1
ATOM 2250 C C . ASP A 1 291 ? 7.737 -5.837 25.264 1.00 30.05 291 ASP A C 1
ATOM 2252 O O . ASP A 1 291 ? 6.972 -6.045 24.322 1.00 30.05 291 ASP A O 1
ATOM 2256 N N . GLU A 1 292 ? 7.317 -5.738 26.530 1.00 34.91 292 GLU A N 1
ATOM 2257 C CA . GLU A 1 292 ? 6.050 -6.235 27.113 1.00 34.91 292 GLU A CA 1
ATOM 2258 C C . GLU A 1 292 ? 4.713 -5.666 26.566 1.00 34.91 292 GLU A C 1
ATOM 2260 O O . GLU A 1 292 ? 3.662 -6.021 27.092 1.00 34.91 292 GLU A O 1
ATOM 2265 N N . ASP A 1 293 ? 4.698 -4.864 25.495 1.00 41.25 293 ASP A N 1
ATOM 2266 C CA . ASP A 1 293 ? 3.482 -4.182 25.003 1.00 41.25 293 ASP A CA 1
ATOM 2267 C C . ASP A 1 293 ? 2.955 -4.653 23.628 1.00 41.25 293 ASP A C 1
ATOM 2269 O O . ASP A 1 293 ? 1.899 -4.193 23.178 1.00 41.25 293 ASP A O 1
ATOM 2273 N N . GLU A 1 294 ? 3.623 -5.595 22.953 1.00 48.84 294 GLU A N 1
ATOM 2274 C CA . GLU A 1 294 ? 3.145 -6.162 21.682 1.00 48.84 294 GLU A CA 1
ATOM 2275 C C . GLU A 1 294 ? 3.066 -7.691 21.742 1.00 48.84 294 GLU A C 1
ATOM 2277 O O . GLU A 1 294 ? 4.081 -8.367 21.899 1.00 48.84 294 GLU A O 1
ATOM 2282 N N . ASP A 1 295 ? 1.849 -8.233 21.599 1.00 49.66 295 ASP A N 1
ATOM 2283 C CA . ASP A 1 295 ? 1.588 -9.675 21.569 1.00 49.66 295 ASP A CA 1
ATOM 2284 C C . ASP A 1 295 ? 2.332 -10.331 20.381 1.00 49.66 295 ASP A C 1
ATOM 2286 O O . ASP A 1 295 ? 1.965 -10.104 19.218 1.00 49.66 295 ASP A O 1
ATOM 2290 N N . PRO A 1 296 ? 3.361 -11.166 20.639 1.00 44.97 296 PRO A N 1
ATOM 2291 C CA . PRO A 1 296 ? 4.160 -11.827 19.607 1.0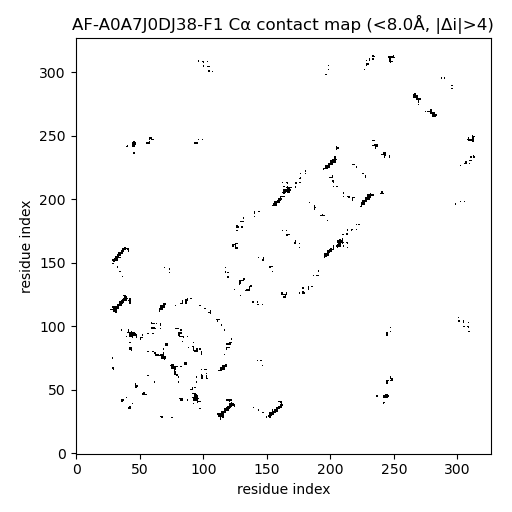0 44.97 296 PRO A CA 1
ATOM 2292 C C . PRO A 1 296 ? 3.328 -12.712 18.667 1.00 44.97 296 PRO A C 1
ATOM 2294 O O . PRO A 1 296 ? 3.742 -12.971 17.533 1.00 44.97 296 PRO A O 1
ATOM 2297 N N . GLY A 1 297 ? 2.149 -13.166 19.112 1.00 50.84 297 GLY A N 1
ATOM 2298 C CA . GLY A 1 297 ? 1.213 -13.919 18.286 1.00 50.84 297 GLY A CA 1
ATOM 2299 C C . GLY A 1 297 ? 0.729 -13.098 17.092 1.00 50.84 297 GLY A C 1
ATOM 2300 O O . GLY A 1 297 ? 0.789 -13.569 15.957 1.00 50.84 297 GLY A O 1
ATOM 2301 N N . ILE A 1 298 ? 0.344 -11.843 17.306 1.00 52.69 298 ILE A N 1
ATOM 2302 C CA . ILE A 1 298 ? -0.297 -10.999 16.288 1.00 52.69 298 ILE A CA 1
ATOM 2303 C C . ILE A 1 298 ? 0.615 -10.773 15.072 1.00 52.69 298 ILE A C 1
ATOM 2305 O O . ILE A 1 298 ? 0.154 -10.864 13.934 1.00 52.69 298 ILE A O 1
ATOM 2309 N N . LEU A 1 299 ? 1.918 -10.549 15.282 1.00 51.78 299 LEU A N 1
ATOM 2310 C CA . LEU A 1 299 ? 2.890 -10.323 14.202 1.00 51.78 299 LEU A CA 1
ATOM 2311 C C . LEU A 1 299 ? 3.099 -11.558 13.311 1.00 51.78 299 LEU A C 1
ATOM 2313 O O . LEU A 1 299 ? 3.090 -11.447 12.082 1.00 51.78 299 LEU A O 1
ATOM 2317 N N . ALA A 1 300 ? 3.260 -12.740 13.912 1.00 53.44 300 ALA A N 1
ATOM 2318 C CA . ALA A 1 300 ? 3.430 -13.988 13.167 1.00 53.44 300 ALA A CA 1
ATOM 2319 C C . ALA A 1 300 ? 2.166 -14.348 12.365 1.00 53.44 300 ALA A C 1
ATOM 2321 O O . ALA A 1 300 ? 2.249 -14.825 11.227 1.00 53.44 300 ALA A O 1
ATOM 2322 N N . HIS A 1 301 ? 0.994 -14.059 12.933 1.00 62.94 301 HIS A N 1
ATOM 2323 C CA . HIS A 1 301 ? -0.298 -14.301 12.302 1.00 62.94 301 HIS A CA 1
ATOM 2324 C C . HIS A 1 301 ? -0.559 -13.313 11.165 1.00 62.94 301 HIS A C 1
ATOM 2326 O O . HIS A 1 301 ? -0.852 -13.745 10.054 1.00 62.94 301 HIS A O 1
ATOM 2332 N N . ALA A 1 302 ? -0.324 -12.016 11.380 1.00 58.03 302 ALA A N 1
ATOM 2333 C CA . ALA A 1 302 ? -0.389 -10.997 10.336 1.00 58.03 302 ALA A CA 1
ATOM 2334 C C . ALA A 1 302 ? 0.551 -11.314 9.159 1.00 58.03 302 ALA A C 1
ATOM 2336 O O . ALA A 1 302 ? 0.180 -11.099 8.009 1.00 58.03 302 ALA A O 1
ATOM 2337 N N . ALA A 1 303 ? 1.728 -11.898 9.413 1.00 53.75 303 ALA A N 1
ATOM 2338 C CA . ALA A 1 303 ? 2.650 -12.338 8.366 1.00 53.75 303 ALA A CA 1
ATOM 2339 C C . ALA A 1 303 ? 2.137 -13.531 7.553 1.00 53.75 303 ALA A C 1
ATOM 2341 O O . ALA A 1 303 ? 2.325 -13.586 6.336 1.00 53.75 303 ALA A O 1
ATOM 2342 N N . ALA A 1 304 ? 1.516 -14.517 8.202 1.00 60.00 304 ALA A N 1
ATOM 2343 C CA . ALA A 1 304 ? 0.859 -15.625 7.510 1.00 60.00 304 ALA A CA 1
ATOM 2344 C C . ALA A 1 304 ? -0.358 -15.134 6.708 1.00 60.00 304 ALA A C 1
ATOM 2346 O O . ALA A 1 304 ? -0.527 -15.521 5.554 1.00 60.00 304 ALA A O 1
ATOM 2347 N N . THR A 1 305 ? -1.138 -14.217 7.275 1.00 65.81 305 THR A N 1
ATOM 2348 C CA . THR A 1 305 ? -2.298 -13.604 6.630 1.00 65.81 305 THR A CA 1
ATOM 2349 C C . THR A 1 305 ? -1.908 -12.739 5.437 1.00 65.81 305 THR A C 1
ATOM 2351 O O . THR A 1 305 ? -2.478 -12.904 4.366 1.00 65.81 305 THR A O 1
ATOM 2354 N N . ALA A 1 306 ? -0.895 -11.880 5.563 1.00 60.19 306 ALA A N 1
ATOM 2355 C CA . ALA A 1 306 ? -0.376 -11.089 4.451 1.00 60.19 306 ALA A CA 1
ATOM 2356 C C . ALA A 1 306 ? 0.162 -11.990 3.332 1.00 60.19 306 ALA A C 1
ATOM 2358 O O . ALA A 1 306 ? -0.107 -11.741 2.158 1.00 60.19 306 ALA A O 1
ATOM 2359 N N . ARG A 1 307 ? 0.862 -13.082 3.686 1.00 61.09 307 ARG A N 1
ATOM 2360 C CA . ARG A 1 307 ? 1.275 -14.102 2.713 1.00 61.09 307 ARG A CA 1
ATOM 2361 C C . ARG A 1 307 ? 0.070 -14.712 2.005 1.00 61.09 307 ARG A C 1
ATOM 2363 O O . ARG A 1 307 ? 0.087 -14.767 0.785 1.00 61.09 307 ARG A O 1
ATOM 2370 N N . ASN A 1 308 ? -0.969 -15.128 2.724 1.00 61.69 308 ASN A N 1
ATOM 2371 C CA . ASN A 1 308 ? -2.148 -15.764 2.129 1.00 61.69 308 ASN A CA 1
ATOM 2372 C C . ASN A 1 308 ? -2.979 -14.794 1.279 1.00 61.69 308 ASN A C 1
ATOM 2374 O O . ASN A 1 308 ? -3.351 -15.151 0.167 1.00 61.69 308 ASN A O 1
ATOM 2378 N N . ALA A 1 309 ? -3.190 -13.562 1.742 1.00 60.91 309 ALA A N 1
ATOM 2379 C CA . ALA A 1 309 ? -3.903 -12.521 1.000 1.00 60.91 309 ALA A CA 1
ATOM 2380 C C . ALA A 1 309 ? -3.214 -12.159 -0.325 1.00 60.91 309 ALA A C 1
ATOM 2382 O O . ALA A 1 309 ? -3.877 -11.758 -1.274 1.00 60.91 309 ALA A O 1
ATOM 2383 N N . ILE A 1 310 ? -1.888 -12.317 -0.397 1.00 56.59 310 ILE A N 1
ATOM 2384 C CA . ILE A 1 310 ? -1.122 -12.163 -1.638 1.00 56.59 310 ILE A CA 1
ATOM 2385 C C . ILE A 1 310 ? -1.098 -13.472 -2.447 1.00 56.59 310 ILE A C 1
ATOM 2387 O O . ILE A 1 310 ? -1.069 -13.417 -3.668 1.00 56.59 310 ILE A O 1
ATOM 2391 N N . ARG A 1 311 ? -1.085 -14.649 -1.802 1.00 48.84 311 ARG A N 1
ATOM 2392 C CA . ARG A 1 311 ? -0.775 -15.942 -2.441 1.00 48.84 311 ARG A CA 1
ATOM 2393 C C . ARG A 1 311 ? -1.962 -16.687 -3.043 1.00 48.84 311 ARG A C 1
ATOM 2395 O O . ARG A 1 311 ? -1.722 -17.655 -3.762 1.00 48.84 311 ARG A O 1
ATOM 2402 N N . CYS A 1 312 ? -3.204 -16.328 -2.741 1.00 38.50 312 CYS A N 1
ATOM 2403 C CA . CYS A 1 312 ? -4.354 -17.150 -3.111 1.00 38.50 312 CYS A CA 1
ATOM 2404 C C . CYS A 1 312 ? -4.625 -17.153 -4.619 1.00 38.50 312 CYS A C 1
ATOM 2406 O O . CYS A 1 312 ? -5.560 -16.526 -5.065 1.00 38.50 312 CYS A O 1
ATOM 2408 N N . ALA A 1 313 ? -3.849 -17.898 -5.401 1.00 30.86 313 ALA A N 1
ATOM 2409 C CA . ALA A 1 313 ? -4.239 -18.368 -6.717 1.00 30.86 313 ALA A CA 1
ATOM 2410 C C . ALA A 1 313 ? -3.429 -19.594 -7.130 1.00 30.86 313 ALA A C 1
ATOM 2412 O O . ALA A 1 313 ? -2.289 -19.491 -7.590 1.00 30.86 313 ALA A O 1
ATOM 2413 N N . ARG A 1 314 ? -4.079 -20.752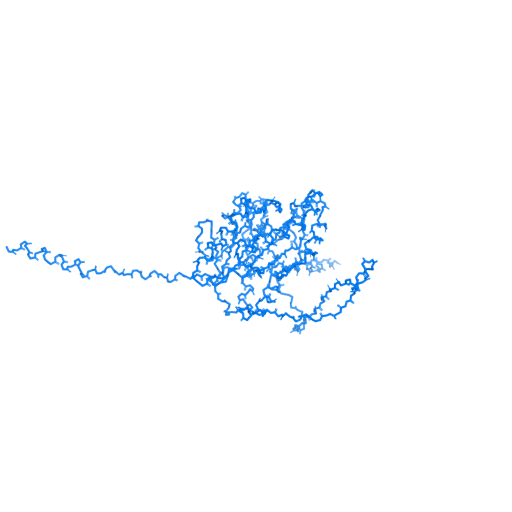 -7.049 1.00 30.52 314 ARG A N 1
ATOM 2414 C CA . ARG A 1 314 ? -3.827 -21.909 -7.907 1.00 30.52 314 ARG A CA 1
ATOM 2415 C C . ARG A 1 314 ? -5.127 -22.699 -8.020 1.00 30.52 314 ARG A C 1
ATOM 2417 O O . ARG A 1 314 ? -5.482 -23.398 -7.088 1.00 30.52 314 ARG A O 1
ATOM 2424 N N . HIS A 1 315 ? -5.814 -22.579 -9.155 1.00 26.67 315 HIS A N 1
ATOM 2425 C CA . HIS A 1 315 ? -6.160 -23.704 -10.034 1.00 26.67 315 HIS A CA 1
ATOM 2426 C C . HIS A 1 315 ? -7.148 -23.272 -11.125 1.00 26.67 315 HIS A C 1
ATOM 2428 O O . HIS A 1 315 ? -8.326 -23.063 -10.873 1.00 26.67 315 HIS A O 1
ATOM 2434 N N . ALA A 1 316 ? -6.677 -23.261 -12.370 1.00 27.62 316 ALA A N 1
ATOM 2435 C CA . ALA A 1 316 ? -7.527 -23.413 -13.543 1.00 27.62 316 ALA A CA 1
ATOM 2436 C C . ALA A 1 316 ? -6.748 -24.183 -14.614 1.00 27.62 316 ALA A C 1
ATOM 2438 O O . ALA A 1 316 ? -6.276 -23.593 -15.576 1.00 27.62 316 ALA A O 1
ATOM 2439 N N . ASP A 1 317 ? -6.550 -25.490 -14.411 1.00 31.03 317 ASP A N 1
ATOM 2440 C CA . ASP A 1 317 ? -6.463 -26.426 -15.541 1.00 31.03 317 ASP A CA 1
ATOM 2441 C C . ASP A 1 317 ? -6.534 -27.888 -15.072 1.00 31.03 317 ASP A C 1
ATOM 2443 O O . ASP A 1 317 ? -5.524 -28.501 -14.736 1.00 31.03 317 ASP A O 1
ATOM 2447 N N . ALA A 1 318 ? -7.748 -28.447 -15.025 1.00 29.44 318 ALA A N 1
ATOM 2448 C CA . ALA A 1 318 ? -7.995 -29.893 -15.091 1.00 29.44 318 ALA A CA 1
ATOM 2449 C C . ALA A 1 318 ? -9.494 -30.193 -15.288 1.00 29.44 318 ALA A C 1
ATOM 2451 O O . ALA A 1 318 ? -10.090 -30.933 -14.515 1.00 29.44 318 ALA A O 1
ATOM 2452 N N . SER A 1 319 ? -10.148 -29.611 -16.299 1.00 29.31 319 SER A N 1
ATOM 2453 C CA . SER A 1 319 ? -11.491 -30.052 -16.731 1.00 29.31 319 SER A CA 1
ATOM 2454 C C . SER A 1 319 ? -11.790 -29.628 -18.174 1.00 29.31 319 SER A C 1
ATOM 2456 O O . SER A 1 319 ? -12.723 -28.884 -18.443 1.00 29.31 319 SER A O 1
ATOM 2458 N N . SER A 1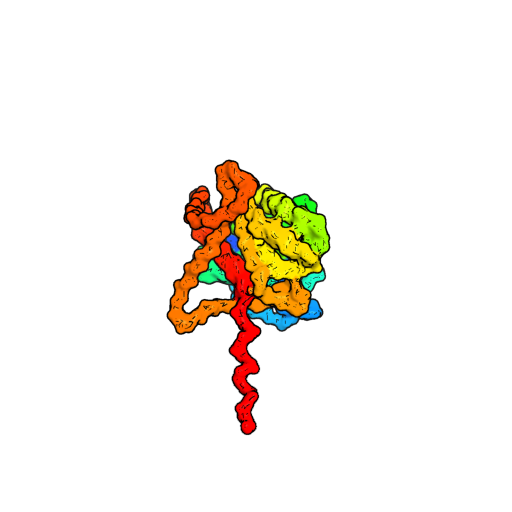 320 ? -10.988 -30.091 -19.138 1.00 31.14 320 SER A N 1
ATOM 2459 C CA . SER A 1 320 ? -11.364 -30.010 -20.565 1.00 31.14 320 SER A CA 1
ATOM 2460 C C . SER A 1 320 ? -10.883 -31.186 -21.428 1.00 31.14 320 SER A C 1
ATOM 2462 O O . SER A 1 320 ? -10.930 -31.123 -22.655 1.00 31.14 320 SER A O 1
ATOM 2464 N N . LYS A 1 321 ? -10.468 -32.309 -20.822 1.00 33.66 321 LYS A N 1
ATOM 2465 C CA . LYS A 1 321 ? -10.059 -33.513 -21.571 1.00 33.66 321 LYS A CA 1
ATOM 2466 C C . LYS A 1 321 ? -10.684 -34.810 -21.064 1.00 33.66 321 LYS A C 1
ATOM 2468 O O . LYS A 1 321 ? -9.974 -35.784 -20.873 1.00 33.66 321 LYS A O 1
ATOM 2473 N N . ILE A 1 322 ? -12.006 -34.864 -20.920 1.00 35.41 322 ILE A N 1
ATOM 2474 C CA . ILE A 1 322 ? -12.748 -36.127 -21.080 1.00 35.41 322 ILE A CA 1
ATOM 2475 C C . ILE A 1 322 ? -14.068 -35.783 -21.765 1.00 35.41 322 ILE A C 1
ATOM 2477 O O . ILE A 1 322 ? -15.017 -35.348 -21.126 1.00 35.41 322 ILE A O 1
ATOM 2481 N N . GLY A 1 323 ? -14.110 -35.914 -23.089 1.00 39.19 323 GLY A N 1
ATOM 2482 C CA . GLY A 1 323 ? -15.341 -35.644 -23.825 1.00 39.19 323 GLY A CA 1
ATOM 2483 C C . GLY A 1 323 ? -15.192 -35.502 -25.330 1.00 39.19 323 GLY A C 1
ATOM 2484 O O . GLY A 1 323 ? -15.820 -34.610 -25.880 1.00 39.19 323 GLY A O 1
ATOM 2485 N N . ASN A 1 324 ? -14.382 -36.331 -26.003 1.00 36.16 324 ASN A N 1
ATOM 2486 C CA . ASN A 1 324 ? -14.708 -36.746 -27.374 1.00 36.16 324 ASN A CA 1
ATOM 2487 C C . ASN A 1 324 ? -13.816 -37.897 -27.878 1.00 36.16 324 ASN A C 1
ATOM 2489 O O . ASN A 1 324 ? -12.724 -37.660 -28.385 1.00 36.16 324 ASN A O 1
ATOM 2493 N N . SER A 1 325 ? -14.300 -39.136 -27.789 1.00 35.00 325 SER A N 1
ATOM 2494 C CA . SER A 1 325 ? -14.008 -40.184 -28.783 1.00 35.00 325 SER A CA 1
ATOM 2495 C C . SER A 1 325 ? -14.987 -41.347 -28.609 1.00 35.00 325 SER A C 1
ATOM 2497 O O . SER A 1 325 ? -14.680 -42.369 -28.000 1.00 35.00 325 SER A O 1
ATOM 2499 N N . GLY A 1 326 ? -16.194 -41.150 -29.131 1.00 37.16 326 GLY A N 1
ATOM 2500 C CA . GLY A 1 326 ? -17.172 -42.201 -29.381 1.00 37.16 326 GLY A CA 1
ATOM 2501 C C . GLY A 1 326 ? -17.698 -42.044 -30.803 1.00 37.16 326 GLY A C 1
ATOM 2502 O O . GLY A 1 326 ? -18.697 -41.364 -31.022 1.00 37.16 326 GLY A O 1
ATOM 2503 N N . LYS A 1 327 ? -16.971 -42.613 -31.762 1.00 39.50 327 LYS A N 1
ATOM 2504 C CA . LYS A 1 327 ? -17.487 -43.069 -33.052 1.00 39.50 327 LYS A CA 1
ATOM 2505 C C . LYS A 1 327 ? -17.193 -44.553 -33.140 1.00 39.50 327 LYS A C 1
ATOM 2507 O O . LYS A 1 327 ? -16.078 -44.922 -32.708 1.00 39.50 327 LYS A O 1
#

Secondary structure (DSSP, 8-state):
-HHHHHHHHHHHHHHH--------------SEEEEEEESHHHH--BTEETTEE-----GGG---TTEEEE-TTS-EEE--S-TTTTTSTTS---B-SHHHHHHHHHHH-TTS--EEEEE---TT--GGGGSTTSHHHHHHHHHHHHHHTSTT-EEEEEEEE--GGGGSSHHHHHTHHHHHHHHHHHHHHHTT-TT-EEEEEE-S--SSTTHHHHHHHHHT---TTEEEEE-TTPPBPTTSSSBPGGGB------TT-----------EEPPTT-TTSPPEE----------TTS-HHHHHHHHHHHHHHHHB-----SSSSSS----

Mean predicted aligned error: 13.34 Å

Organism: NCBI:txid165716